Protein AF-A0A960V0F3-F1 (afdb_monomer)

Secondary structure (DSSP, 8-state):
-------EEE-TTS-EEETTEE---HHHHHHHHHTEEEETTEEEEEEEETTEEEEEE-SEE-S-SEEEEEEEEEE-TTT--EEEEEEETT-TT--EE--EEEEEETTEEEEEE--SSSS-EEEEEPHHHHHHHHHHHHHHHH--SS-PPPBS-HHHHHHHHHHHHHHHHHHHHT--

Solvent-accessible surface area (backbone atoms only — not comparable to full-atom values): 10238 Å² total; per-residue (Å²): 135,88,81,79,89,50,50,38,34,28,39,67,89,37,52,42,26,48,79,88,41,74,65,78,57,63,68,61,52,30,54,46,58,76,29,53,46,43,53,99,91,40,48,27,31,59,43,76,59,87,95,46,76,46,78,50,57,48,71,43,74,66,35,37,84,39,39,29,50,37,35,47,80,43,69,42,88,88,76,66,42,37,47,44,31,35,25,40,78,69,35,90,86,54,72,41,79,61,78,48,82,41,74,77,51,102,85,40,62,28,36,50,39,85,44,100,47,99,34,66,45,54,22,34,55,33,75,56,16,50,53,36,42,50,53,55,52,48,50,72,77,68,60,73,97,60,91,78,64,66,64,79,50,64,70,49,49,54,48,51,50,53,49,53,59,51,44,53,57,56,58,56,66,75,73,116

pLDDT: mean 74.31, std 20.8, range [22.7, 95.56]

Mean predicted aligned error: 10.78 Å

Nearest PDB structures (foldseek):
  7zv9-assembly2_D  TM=2.730E-01  e=2.838E+00  Homo sapiens
  1lc0-assembly1_A  TM=1.788E-01  e=4.230E+00  Rattus norvegicus
  8j07-assembly1_d2  TM=2.049E-01  e=4.740E+00  Homo sapiens
  7zv9-assembly7_N  TM=2.767E-01  e=9.943E+00  Homo sapiens

Radius of gyration: 18.98 Å; Cα contacts (8 Å, |Δi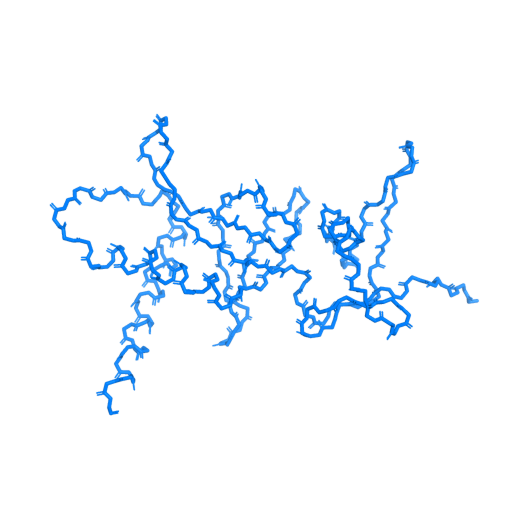|>4): 280; chains: 1; bounding box: 46×39×58 Å

Foldseek 3Di:
DDDDQAAWEQAAVLFIDRPNHTDPPLVVLLQQVVQWDADPVGIWGWDDDPPDTDTHDHPYYNHANKAWQAKAWDADPVPRAIFIWTDIPNRPPDIHTQQDWDDPDPPFTWGFADDPPPDTGIHGYDPNHVVNVVVVLCCVVVPPDDDDHDNPRVNVVVVSVVVVVVVVVVVVVVPD

Sequence (176 aa):
MIITNNDIIIAADGCWYFQGQQITNSGILAYFKSNLGRDKGGYYILNHFGERIEKGYLSAVLGFPLRVMQIDLTNDPGTGHWHLEFQTDYQKHDRRPLDHLHFFDDHTLALQLNADNHHPLYARLSGLAMASLAACLDFETNGAAGEMPCLVNPQTQDFLTSIALQSHEILVWNRS

Structure (mmCIF, N/CA/C/O backbone):
data_AF-A0A960V0F3-F1
#
_entry.id   AF-A0A960V0F3-F1
#
loop_
_atom_site.group_PDB
_atom_site.id
_atom_site.type_symbol
_atom_site.label_atom_id
_atom_site.label_alt_id
_atom_site.label_comp_id
_atom_site.label_asym_id
_atom_site.label_entity_id
_atom_site.label_seq_id
_atom_site.pdbx_PDB_ins_c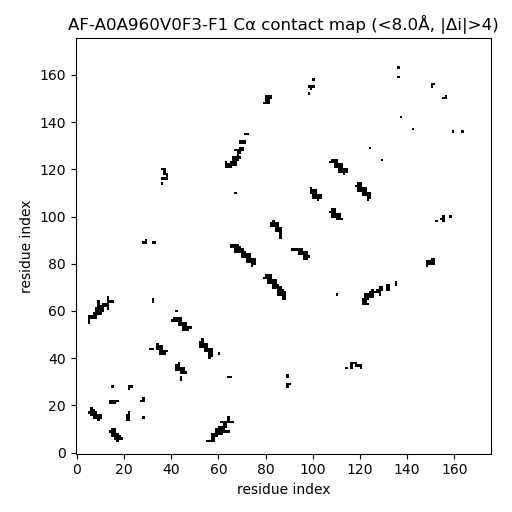ode
_atom_site.Cartn_x
_atom_site.Cartn_y
_atom_site.Cartn_z
_atom_site.occupancy
_atom_site.B_iso_or_equiv
_atom_site.auth_seq_id
_atom_site.auth_comp_id
_atom_site.auth_asym_id
_atom_site.auth_atom_id
_atom_site.pdbx_PDB_model_num
ATOM 1 N N . MET A 1 1 ? -18.161 -2.446 30.652 1.00 33.59 1 MET A N 1
ATOM 2 C CA . MET A 1 1 ? -17.682 -2.770 29.295 1.00 33.59 1 MET A CA 1
ATOM 3 C C . MET A 1 1 ? -17.434 -1.446 28.595 1.00 33.59 1 MET A C 1
ATOM 5 O O . MET A 1 1 ? -18.393 -0.737 28.331 1.00 33.59 1 MET A O 1
ATOM 9 N N . ILE A 1 2 ? -16.174 -1.034 28.456 1.00 27.47 2 ILE A N 1
ATOM 10 C CA . ILE A 1 2 ? -15.831 0.227 27.786 1.00 27.47 2 ILE A CA 1
ATOM 11 C C . ILE A 1 2 ? -15.813 -0.083 26.290 1.00 27.47 2 ILE A C 1
ATOM 13 O O . ILE A 1 2 ? -14.962 -0.837 25.834 1.00 27.47 2 ILE A O 1
ATOM 17 N N . ILE A 1 3 ? -16.804 0.424 25.561 1.00 31.88 3 ILE A N 1
ATOM 18 C CA . ILE A 1 3 ? -16.866 0.333 24.102 1.00 31.88 3 ILE A CA 1
ATOM 19 C C . ILE A 1 3 ? -15.964 1.450 23.575 1.00 31.88 3 ILE A C 1
ATOM 21 O O . ILE A 1 3 ? -16.281 2.629 23.720 1.00 31.88 3 ILE A O 1
ATOM 25 N N . THR A 1 4 ? -14.802 1.103 23.032 1.00 39.25 4 THR A N 1
ATOM 26 C CA . THR A 1 4 ? -13.953 2.059 22.316 1.00 39.25 4 THR A CA 1
ATOM 27 C C . THR A 1 4 ? -14.501 2.222 20.899 1.00 39.25 4 THR A C 1
ATOM 29 O O . THR A 1 4 ? -14.352 1.324 20.079 1.00 39.25 4 THR A O 1
ATOM 32 N N . ASN A 1 5 ? -15.145 3.360 20.627 1.00 44.75 5 ASN A N 1
ATOM 33 C CA . ASN A 1 5 ? -15.819 3.738 19.371 1.00 44.75 5 ASN A CA 1
ATOM 34 C C . ASN A 1 5 ? -14.871 3.991 18.163 1.00 44.75 5 ASN A C 1
ATOM 36 O O . ASN A 1 5 ? -15.107 4.916 17.387 1.00 44.75 5 ASN A O 1
ATOM 40 N N . ASN A 1 6 ? -13.799 3.211 17.986 1.00 56.69 6 ASN A N 1
ATOM 41 C CA . ASN A 1 6 ? -12.856 3.344 16.863 1.00 56.69 6 ASN A CA 1
ATOM 42 C C . ASN A 1 6 ? -13.115 2.281 15.784 1.00 56.69 6 ASN A C 1
ATOM 44 O O . ASN A 1 6 ? -12.243 1.488 15.451 1.00 56.69 6 ASN A O 1
ATOM 48 N N . ASP A 1 7 ? -14.316 2.274 15.206 1.00 82.56 7 ASP A N 1
ATOM 49 C CA . ASP A 1 7 ? -14.700 1.313 14.163 1.00 82.56 7 ASP A CA 1
ATOM 50 C C . ASP A 1 7 ? -14.173 1.709 12.781 1.00 82.56 7 ASP A C 1
ATOM 52 O O . ASP A 1 7 ? -14.946 1.884 11.835 1.00 82.56 7 ASP A O 1
ATOM 56 N N . ILE A 1 8 ? -12.853 1.888 12.661 1.00 92.69 8 ILE A N 1
ATOM 57 C CA . ILE A 1 8 ? -12.214 1.949 11.347 1.00 92.69 8 ILE A CA 1
ATOM 58 C C . ILE A 1 8 ? -11.941 0.516 10.894 1.00 92.69 8 ILE A C 1
ATOM 60 O O . ILE A 1 8 ? -11.257 -0.246 11.583 1.00 92.69 8 ILE A O 1
ATOM 64 N N . ILE A 1 9 ? -12.461 0.159 9.724 1.00 94.69 9 ILE A N 1
ATOM 65 C CA . ILE A 1 9 ? -12.225 -1.136 9.086 1.00 94.69 9 ILE A CA 1
ATOM 66 C C . ILE A 1 9 ? -11.729 -0.953 7.656 1.00 94.69 9 ILE A C 1
ATOM 68 O O . ILE A 1 9 ? -12.044 0.036 6.991 1.00 94.69 9 ILE A O 1
ATOM 72 N N . ILE A 1 10 ? -10.998 -1.948 7.168 1.00 95.06 10 ILE A N 1
ATOM 73 C CA . ILE A 1 10 ? -10.577 -2.052 5.772 1.00 95.06 10 ILE A CA 1
ATOM 74 C C . ILE A 1 10 ? -11.248 -3.288 5.194 1.00 95.06 10 ILE A C 1
ATOM 76 O O . ILE A 1 10 ? -10.997 -4.407 5.646 1.00 95.06 10 ILE A O 1
ATOM 80 N N . ALA A 1 11 ? -12.130 -3.086 4.223 1.00 93.75 11 ALA A N 1
ATOM 81 C CA . ALA A 1 11 ? -12.861 -4.166 3.580 1.00 93.75 11 ALA A CA 1
ATOM 82 C C . ALA A 1 11 ? -11.981 -4.927 2.571 1.00 93.75 11 ALA A C 1
ATOM 84 O O . ALA A 1 11 ? -10.867 -4.514 2.242 1.00 93.75 11 ALA A O 1
ATOM 85 N N . ALA A 1 12 ? -12.484 -6.060 2.075 1.00 90.56 12 ALA A N 1
ATOM 86 C CA . ALA A 1 12 ? -11.759 -6.934 1.147 1.00 90.56 12 ALA A CA 1
ATOM 87 C C . ALA A 1 12 ? -11.403 -6.251 -0.192 1.00 90.56 12 ALA A C 1
ATOM 89 O O . ALA A 1 12 ? -10.409 -6.593 -0.831 1.00 90.56 12 ALA A O 1
ATOM 90 N N . ASP A 1 13 ? -12.180 -5.249 -0.604 1.00 88.31 13 ASP A N 1
ATOM 91 C CA . ASP A 1 13 ? -11.919 -4.420 -1.788 1.00 88.31 13 ASP A CA 1
ATOM 92 C C . ASP A 1 13 ? -10.810 -3.363 -1.569 1.00 88.31 13 ASP A C 1
ATOM 94 O O . ASP A 1 13 ? -10.359 -2.715 -2.521 1.00 88.31 13 ASP A O 1
ATOM 98 N N . GLY A 1 14 ? -10.333 -3.214 -0.328 1.00 91.00 14 GLY A N 1
ATOM 99 C CA . GLY A 1 14 ? -9.352 -2.214 0.094 1.00 91.00 14 GLY A CA 1
ATOM 100 C C . GLY A 1 14 ? -9.961 -0.851 0.440 1.00 91.00 14 GLY A C 1
ATOM 101 O O . GLY A 1 14 ? -9.218 0.100 0.691 1.00 91.00 14 GLY A O 1
ATOM 102 N N . CYS A 1 15 ? -11.290 -0.722 0.456 1.00 93.44 15 CYS A N 1
ATOM 103 C CA . CYS A 1 15 ? -11.962 0.496 0.889 1.00 93.44 15 CYS A CA 1
ATOM 104 C C . CYS A 1 15 ? -11.947 0.612 2.416 1.00 93.44 15 CYS A C 1
ATOM 106 O O . CYS A 1 15 ? -12.122 -0.367 3.144 1.00 93.44 15 CYS A O 1
ATOM 108 N N . TRP A 1 16 ? -11.764 1.839 2.896 1.00 95.50 16 TRP A N 1
ATOM 109 C CA . TRP A 1 16 ? -11.768 2.160 4.318 1.00 95.50 16 TRP A CA 1
ATOM 110 C C . TRP A 1 16 ? -13.155 2.639 4.732 1.00 95.50 16 TRP A C 1
ATOM 112 O O . TRP A 1 16 ? -13.762 3.458 4.039 1.00 95.50 16 TRP A O 1
ATOM 122 N N . TYR A 1 17 ? -13.636 2.164 5.874 1.00 94.88 17 TYR A N 1
ATOM 123 C CA . TYR A 1 17 ? -14.925 2.548 6.440 1.00 94.88 17 TYR A CA 1
ATOM 124 C C . TYR A 1 17 ? -14.742 3.008 7.878 1.00 94.88 17 TYR A C 1
ATOM 126 O O . TYR A 1 17 ? -13.927 2.446 8.603 1.00 94.88 17 TYR A O 1
ATOM 134 N N . PHE A 1 18 ? -15.527 3.998 8.289 1.00 93.44 18 PHE A N 1
ATOM 135 C CA . PHE A 1 18 ? -15.673 4.411 9.678 1.00 93.44 18 PHE A CA 1
ATOM 136 C C . PHE A 1 18 ? -17.145 4.319 10.059 1.00 93.44 18 PHE A C 1
ATOM 138 O O . PHE A 1 18 ? -17.987 4.939 9.409 1.00 93.44 18 PHE A O 1
ATOM 145 N N . GLN A 1 19 ? -17.464 3.516 11.077 1.00 89.81 19 GLN A N 1
ATOM 146 C CA . GLN A 1 19 ? -18.845 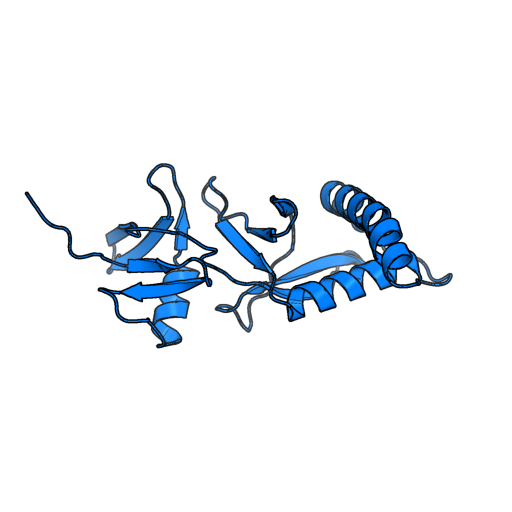3.327 11.551 1.00 89.81 19 GLN A CA 1
ATOM 147 C C . GLN A 1 19 ? -19.824 2.953 10.416 1.00 89.81 19 GLN A C 1
ATOM 149 O O . GLN A 1 19 ? -20.940 3.460 10.320 1.00 89.81 19 GLN A O 1
ATOM 154 N N . GLY A 1 20 ? -19.374 2.084 9.504 1.00 88.44 20 GLY A N 1
ATOM 155 C CA . GLY A 1 20 ? -20.159 1.609 8.359 1.00 88.44 20 GLY A CA 1
ATOM 156 C C . GLY A 1 20 ? -20.259 2.579 7.175 1.00 88.44 20 GLY A C 1
ATOM 157 O O . GLY A 1 20 ? -20.779 2.192 6.133 1.00 88.44 20 GLY A O 1
ATOM 158 N N . GLN A 1 21 ? -19.739 3.804 7.284 1.00 93.50 21 GLN A N 1
ATOM 159 C CA . GLN A 1 21 ? -19.683 4.758 6.174 1.00 93.50 21 GLN A CA 1
ATOM 160 C C . GLN A 1 21 ? -18.321 4.707 5.488 1.00 93.50 21 GLN A C 1
ATOM 162 O O . GLN A 1 21 ? -17.284 4.726 6.153 1.00 93.50 21 GLN A O 1
ATOM 167 N N . GLN A 1 22 ? -18.313 4.654 4.155 1.00 95.56 22 GLN A N 1
ATOM 168 C CA . GLN A 1 22 ? -17.065 4.660 3.398 1.00 95.56 22 GLN A CA 1
ATOM 169 C C . GLN A 1 22 ? -16.363 6.011 3.557 1.00 95.56 22 GLN A C 1
ATOM 171 O O . GLN A 1 22 ? -16.948 7.072 3.331 1.00 95.56 22 GLN A O 1
ATOM 176 N N . ILE A 1 23 ? -15.078 5.973 3.895 1.00 95.00 23 ILE A N 1
ATOM 177 C CA . ILE A 1 23 ? -14.233 7.160 3.935 1.00 95.00 23 ILE A CA 1
ATOM 178 C C . ILE A 1 23 ? -13.776 7.445 2.506 1.00 95.00 23 ILE A C 1
ATOM 180 O O . ILE A 1 23 ? -12.946 6.730 1.954 1.00 95.00 23 ILE A O 1
ATOM 184 N N . THR A 1 24 ? -14.317 8.497 1.899 1.00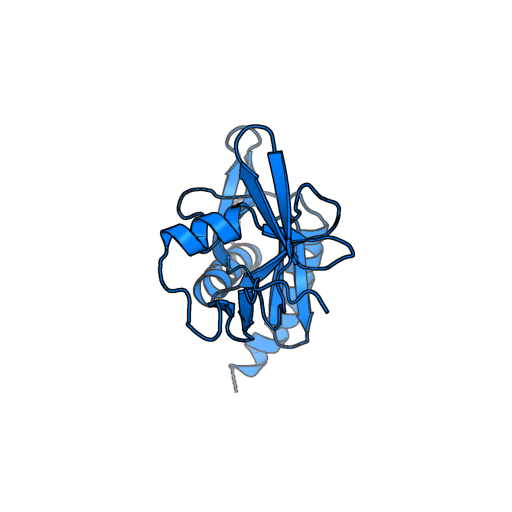 94.50 24 THR A N 1
ATOM 185 C CA . THR A 1 24 ? -13.970 8.919 0.529 1.00 94.50 24 THR A CA 1
ATOM 186 C C . THR A 1 24 ? -13.109 10.181 0.494 1.00 94.50 24 THR A C 1
ATOM 188 O O . THR A 1 24 ? -12.553 10.526 -0.548 1.00 94.50 24 THR A O 1
ATOM 191 N N . ASN A 1 25 ? -12.957 10.869 1.631 1.00 94.50 25 ASN A N 1
ATOM 192 C CA . ASN A 1 25 ? -12.115 12.054 1.739 1.00 94.50 25 ASN A CA 1
ATOM 193 C C . ASN A 1 25 ? -10.633 11.671 1.589 1.00 94.50 25 ASN A C 1
ATOM 195 O O . ASN A 1 25 ? -10.051 11.021 2.459 1.00 94.50 25 ASN A O 1
ATOM 199 N N . SER A 1 26 ? -10.017 12.110 0.491 1.00 91.06 26 SER A N 1
ATOM 200 C CA . SER A 1 26 ? -8.637 11.769 0.137 1.00 91.06 26 SER A CA 1
ATOM 201 C C . SER A 1 26 ? -7.602 12.275 1.141 1.00 91.06 26 SER A C 1
ATOM 203 O O . SER A 1 26 ? -6.605 11.593 1.354 1.00 91.06 26 SER A O 1
ATOM 205 N N . GLY A 1 27 ? -7.834 13.419 1.791 1.00 91.75 27 GLY A N 1
ATOM 206 C CA . GLY A 1 27 ? -6.929 13.958 2.809 1.00 91.75 27 GLY A CA 1
ATOM 207 C C . GLY A 1 27 ? -6.900 13.095 4.070 1.00 91.75 27 GLY A C 1
ATOM 208 O O . GLY A 1 27 ? -5.827 12.784 4.582 1.00 91.75 27 GLY A O 1
ATOM 209 N N . ILE A 1 28 ? -8.071 12.636 4.521 1.00 91.38 28 ILE A N 1
ATOM 210 C CA . ILE A 1 28 ? -8.185 11.721 5.669 1.00 91.38 28 ILE A CA 1
ATOM 211 C C . ILE A 1 28 ? -7.525 10.378 5.346 1.00 91.38 28 ILE A C 1
ATOM 213 O O . ILE A 1 28 ? -6.725 9.877 6.133 1.00 91.38 28 ILE A O 1
ATOM 217 N N . LEU A 1 29 ? -7.814 9.812 4.169 1.00 93.62 29 LEU A N 1
ATOM 218 C CA . LEU A 1 29 ? -7.196 8.557 3.736 1.00 93.62 29 LEU A CA 1
ATOM 219 C C . LEU A 1 29 ? -5.676 8.677 3.621 1.00 93.62 29 LEU A C 1
ATOM 221 O O . LEU A 1 29 ? -4.969 7.766 4.042 1.00 93.62 29 LEU A O 1
ATOM 225 N N . ALA A 1 30 ? -5.170 9.783 3.070 1.00 91.69 30 ALA A N 1
ATOM 226 C CA . ALA A 1 30 ? -3.736 10.010 2.956 1.00 91.69 30 ALA A CA 1
ATOM 227 C C . ALA A 1 30 ? -3.070 10.067 4.333 1.00 91.69 30 ALA A C 1
ATOM 229 O O . ALA A 1 30 ? -2.060 9.398 4.533 1.00 91.69 30 ALA A O 1
ATOM 230 N N . TYR A 1 31 ? -3.679 10.780 5.287 1.00 91.31 31 TYR A N 1
ATOM 231 C CA . TYR A 1 31 ? -3.207 10.831 6.669 1.00 91.31 31 TYR A CA 1
ATOM 232 C C . TYR A 1 31 ? -3.189 9.446 7.329 1.00 91.31 31 TYR A C 1
ATOM 234 O O . TYR A 1 31 ? -2.181 9.054 7.912 1.00 91.31 31 TYR A O 1
ATOM 242 N N . PHE A 1 32 ? -4.271 8.671 7.224 1.00 93.31 32 PHE A N 1
ATOM 243 C CA . PHE A 1 32 ? -4.306 7.330 7.809 1.00 93.31 32 PHE A CA 1
ATOM 244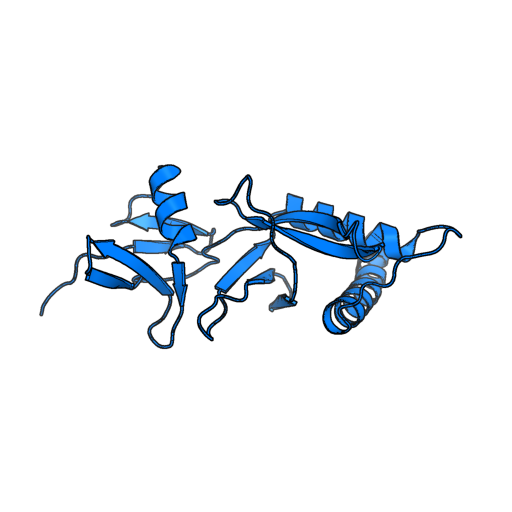 C C . PHE A 1 32 ? -3.262 6.406 7.187 1.00 93.31 32 PHE A C 1
ATOM 246 O O . PHE A 1 32 ? -2.542 5.723 7.907 1.00 93.31 32 PHE A O 1
ATOM 253 N N . LYS A 1 33 ? -3.126 6.417 5.863 1.00 92.62 33 LYS A N 1
ATOM 254 C CA . LYS A 1 33 ? -2.177 5.551 5.162 1.00 92.62 33 LYS A CA 1
ATOM 255 C C . LYS A 1 33 ? -0.722 5.926 5.431 1.00 92.62 33 LYS A C 1
ATOM 257 O O . LYS A 1 33 ? 0.091 5.029 5.622 1.00 92.62 33 LYS A O 1
ATOM 262 N N . SER A 1 34 ? -0.394 7.219 5.515 1.00 90.38 34 SER A N 1
ATOM 263 C CA . SER A 1 34 ? 0.970 7.669 5.828 1.00 90.38 34 SER A CA 1
ATOM 264 C C . SER A 1 34 ? 1.404 7.343 7.251 1.00 90.38 34 SER A C 1
ATOM 266 O O . SER A 1 34 ? 2.594 7.211 7.503 1.00 90.38 34 SER A O 1
ATOM 268 N N . ASN A 1 35 ? 0.446 7.222 8.170 1.00 91.44 35 ASN A N 1
ATOM 269 C CA . ASN A 1 35 ? 0.692 6.902 9.574 1.00 91.44 35 ASN A CA 1
ATOM 270 C C . ASN A 1 35 ? 0.321 5.452 9.918 1.00 91.44 35 ASN A C 1
ATOM 272 O O . ASN A 1 35 ? 0.228 5.094 11.094 1.00 91.44 35 ASN A O 1
ATOM 276 N N . LEU A 1 36 ? 0.074 4.620 8.906 1.00 92.50 36 LEU A N 1
ATOM 277 C CA . LEU A 1 36 ? -0.276 3.226 9.099 1.00 92.50 36 LEU A CA 1
ATOM 278 C C . LEU A 1 36 ? 0.948 2.455 9.588 1.00 92.50 36 LEU A C 1
ATOM 280 O O . LEU A 1 36 ? 2.013 2.488 8.978 1.00 92.50 36 LEU A O 1
ATOM 284 N N . GLY A 1 37 ? 0.771 1.714 10.670 1.00 91.81 37 GLY A N 1
ATOM 285 C CA . GLY A 1 37 ? 1.739 0.763 11.179 1.00 91.81 37 GLY A CA 1
ATOM 286 C C . GLY A 1 37 ? 1.100 -0.595 11.415 1.00 91.81 37 GLY A C 1
ATOM 287 O O . GLY A 1 37 ? -0.122 -0.767 11.357 1.00 91.81 37 GLY A O 1
ATOM 288 N N . ARG A 1 38 ? 1.951 -1.580 11.686 1.00 91.25 38 ARG A N 1
ATOM 289 C CA . ARG A 1 38 ? 1.533 -2.915 12.089 1.00 91.25 38 ARG A CA 1
ATOM 290 C C . ARG A 1 38 ? 2.421 -3.402 13.218 1.00 91.25 38 ARG A C 1
ATOM 292 O O . ARG A 1 38 ? 3.619 -3.137 13.233 1.00 91.25 38 ARG A O 1
ATOM 299 N N . ASP A 1 39 ? 1.828 -4.111 14.164 1.00 91.69 39 ASP A N 1
ATOM 300 C CA . ASP A 1 39 ? 2.559 -4.878 15.162 1.00 91.69 39 ASP A CA 1
ATOM 301 C C . ASP A 1 39 ? 1.805 -6.159 15.548 1.00 91.69 39 ASP A C 1
ATOM 303 O O . ASP A 1 39 ? 0.907 -6.613 14.831 1.00 91.69 39 ASP A O 1
ATOM 307 N N . LYS A 1 40 ? 2.190 -6.775 16.671 1.00 89.81 40 LYS A N 1
ATOM 308 C CA . LYS A 1 40 ? 1.551 -7.988 17.202 1.00 89.81 40 LYS A CA 1
ATOM 309 C C . LYS A 1 40 ? 0.058 -7.804 17.511 1.00 89.81 40 LYS A C 1
ATOM 311 O O . LYS A 1 40 ? -0.663 -8.794 17.510 1.00 89.81 40 LYS A O 1
ATOM 316 N N . GLY A 1 41 ? -0.393 -6.579 17.785 1.00 88.25 41 GLY A N 1
ATOM 317 C CA . GLY A 1 41 ? -1.796 -6.236 18.022 1.00 88.25 41 GLY A CA 1
ATOM 318 C C . GLY A 1 41 ? -2.611 -6.033 16.742 1.00 88.25 41 GLY A C 1
ATOM 319 O O . GLY A 1 41 ? -3.829 -5.905 16.817 1.00 88.25 41 GLY A O 1
ATOM 320 N N . GLY A 1 42 ? -1.967 -6.032 15.571 1.00 91.12 42 GLY A N 1
ATOM 321 C CA . GLY A 1 42 ? -2.607 -5.810 14.278 1.00 91.12 42 GLY A CA 1
ATOM 322 C C . GLY A 1 42 ? -2.196 -4.484 13.645 1.00 91.12 42 GLY A C 1
ATOM 323 O O . GLY A 1 42 ? -1.125 -3.945 13.928 1.00 91.12 42 GLY A O 1
ATOM 324 N N . TYR A 1 43 ? -3.031 -3.985 12.736 1.00 93.06 43 TYR A N 1
ATOM 325 C CA . TYR A 1 43 ? -2.804 -2.698 12.086 1.00 93.06 43 TYR A CA 1
ATOM 326 C C . TYR A 1 43 ? -3.283 -1.551 12.978 1.00 93.06 43 TYR A C 1
ATOM 328 O O . TYR A 1 43 ? -4.325 -1.647 13.629 1.00 93.06 43 TYR A O 1
ATOM 336 N N . TYR A 1 44 ? -2.548 -0.446 12.964 1.00 93.12 44 TYR A N 1
ATOM 337 C CA . TYR A 1 44 ? -2.875 0.756 13.722 1.00 93.12 44 TYR A CA 1
ATOM 338 C C . TYR A 1 44 ? -2.518 2.021 12.948 1.00 93.12 44 TYR A C 1
ATOM 340 O O . TYR A 1 44 ? -1.668 2.001 12.063 1.00 93.12 44 TYR A O 1
ATOM 348 N N . ILE A 1 45 ? -3.130 3.137 13.328 1.00 92.75 45 ILE A N 1
ATOM 349 C CA . ILE A 1 45 ? -2.754 4.482 12.891 1.00 92.75 45 ILE A CA 1
ATOM 350 C C . ILE A 1 45 ? -1.972 5.148 14.019 1.00 92.75 45 ILE A C 1
ATOM 352 O O . ILE A 1 45 ? -2.446 5.198 15.157 1.00 92.75 45 ILE A O 1
ATOM 356 N N . LEU A 1 46 ? -0.764 5.623 13.720 1.00 92.06 46 LEU A N 1
ATOM 357 C CA . LEU A 1 46 ? 0.062 6.368 14.661 1.00 92.06 46 LEU A CA 1
ATOM 358 C C . LEU A 1 46 ? -0.351 7.844 14.656 1.00 92.06 46 LEU A C 1
ATOM 360 O O . LEU A 1 46 ? -0.071 8.583 13.718 1.00 92.06 46 LEU A O 1
ATOM 364 N N . ASN A 1 47 ? -1.026 8.281 15.710 1.00 89.19 47 ASN A N 1
ATOM 365 C CA . ASN A 1 47 ? -1.472 9.658 15.846 1.00 89.19 47 ASN A CA 1
ATOM 366 C C . ASN A 1 47 ? -0.473 10.468 16.676 1.00 89.19 47 ASN A C 1
ATOM 368 O O . ASN A 1 47 ? 0.021 10.003 17.706 1.00 89.19 47 ASN A O 1
ATOM 372 N N . HIS A 1 48 ? -0.227 11.705 16.247 1.00 86.62 48 HIS A N 1
ATOM 373 C CA . HIS A 1 48 ? 0.622 12.669 16.941 1.00 86.62 48 HIS A CA 1
ATOM 374 C C . HIS A 1 48 ? -0.234 13.841 17.437 1.00 86.62 48 HIS A C 1
ATOM 376 O O . HIS A 1 48 ? -0.819 14.570 16.637 1.00 86.62 48 HIS A O 1
ATOM 382 N N . PHE A 1 49 ? -0.291 14.036 18.755 1.00 81.50 49 PHE A N 1
ATOM 383 C CA . PHE A 1 49 ? -1.014 15.127 19.413 1.00 81.50 49 PHE A CA 1
ATOM 384 C C . PHE A 1 49 ? -0.053 15.931 20.294 1.00 81.50 49 PHE A C 1
ATOM 386 O O . PHE A 1 49 ? 0.117 15.652 21.484 1.00 81.50 49 PHE A O 1
ATOM 393 N N . GLY A 1 50 ? 0.604 16.931 19.699 1.00 84.62 50 GLY A N 1
ATOM 394 C CA . GLY A 1 50 ? 1.706 17.637 20.355 1.00 84.62 50 GLY A CA 1
ATOM 395 C C . GLY A 1 50 ? 2.847 16.664 20.657 1.00 84.62 50 GLY A C 1
ATOM 396 O O . GLY A 1 50 ? 3.363 16.022 19.750 1.00 84.62 50 GLY A O 1
ATOM 397 N N . GLU A 1 51 ? 3.202 16.517 21.933 1.00 86.06 51 GLU A N 1
ATOM 398 C CA . GLU A 1 51 ? 4.228 15.563 22.389 1.00 86.06 51 GLU A CA 1
ATOM 399 C C . GLU A 1 51 ? 3.695 14.135 22.588 1.00 86.06 51 GLU A C 1
ATOM 401 O O . GLU A 1 51 ? 4.465 13.206 22.828 1.00 86.06 51 GLU A O 1
ATOM 406 N N . ARG A 1 52 ? 2.374 13.932 22.522 1.00 86.00 52 ARG A N 1
ATOM 407 C CA . ARG A 1 52 ? 1.767 12.618 22.747 1.00 86.00 52 ARG A CA 1
ATOM 408 C C . ARG A 1 52 ? 1.717 11.824 21.451 1.00 86.00 52 ARG A C 1
ATOM 410 O O . ARG A 1 52 ? 1.258 12.327 20.427 1.00 86.00 52 ARG A O 1
ATOM 417 N N . ILE A 1 53 ? 2.136 10.567 21.534 1.00 89.62 53 ILE A N 1
ATOM 418 C CA . ILE A 1 53 ? 2.056 9.589 20.451 1.00 89.62 53 ILE A CA 1
ATOM 419 C C . ILE A 1 53 ? 1.074 8.500 20.880 1.00 89.62 53 ILE A C 1
ATOM 421 O O . ILE A 1 53 ? 1.229 7.917 21.954 1.00 89.62 53 ILE A O 1
ATOM 425 N N . GLU A 1 54 ? 0.071 8.226 20.051 1.00 90.75 54 GLU A N 1
ATOM 426 C CA . GLU A 1 54 ? -0.970 7.236 20.334 1.00 90.75 54 GLU A CA 1
ATOM 427 C C . GLU A 1 54 ? -1.155 6.275 19.158 1.00 90.75 54 GLU A C 1
ATOM 429 O O . GLU A 1 54 ? -1.168 6.688 18.001 1.00 90.75 54 GLU A O 1
ATOM 434 N N . LYS A 1 55 ? -1.336 4.983 19.453 1.00 92.06 55 LYS A N 1
ATOM 435 C CA . LYS A 1 55 ? -1.713 3.973 18.457 1.00 92.06 55 LYS A CA 1
ATOM 436 C C . LYS A 1 55 ? -3.223 3.752 18.488 1.00 92.06 55 LYS A C 1
ATOM 438 O O . LYS A 1 55 ? -3.739 3.171 19.440 1.00 92.06 55 LYS A O 1
ATOM 443 N N . GLY A 1 56 ? -3.914 4.163 17.429 1.00 91.81 56 GLY A N 1
ATOM 444 C CA . GLY A 1 56 ? -5.315 3.814 17.199 1.00 91.81 56 GLY A CA 1
ATOM 445 C C . GLY A 1 56 ? -5.417 2.539 16.367 1.00 91.81 56 GLY A C 1
ATOM 446 O O . GLY A 1 56 ? -5.208 2.591 15.157 1.00 91.81 56 GLY A O 1
ATOM 447 N N . TYR A 1 57 ? -5.712 1.400 16.994 1.00 92.69 57 TYR A N 1
ATOM 448 C CA . TYR A 1 57 ? -5.856 0.129 16.276 1.00 92.69 57 TYR A CA 1
ATOM 449 C C . TYR A 1 57 ? -7.111 0.107 15.403 1.00 92.69 57 TYR A C 1
ATOM 451 O O . TYR A 1 57 ? -8.161 0.622 15.786 1.00 92.69 57 TYR A O 1
ATOM 459 N N . LEU A 1 58 ? -6.977 -0.508 14.230 1.00 93.50 58 LEU A N 1
ATOM 460 C CA . LEU A 1 58 ? -8.080 -0.784 13.316 1.00 93.50 58 LEU A CA 1
ATOM 461 C C . LEU A 1 58 ? -8.899 -1.967 13.844 1.00 93.50 58 LEU A C 1
ATOM 463 O O . LEU A 1 58 ? -8.326 -2.976 14.255 1.00 93.50 58 LEU A O 1
ATOM 467 N N . SER A 1 59 ? -10.228 -1.875 13.779 1.00 94.00 59 SER A N 1
ATOM 468 C CA . SER A 1 59 ? -11.117 -2.947 14.249 1.00 94.00 59 SER A CA 1
ATOM 469 C C . SER A 1 59 ? -11.015 -4.207 13.387 1.00 94.00 59 SER A C 1
ATOM 471 O O . SER A 1 59 ? -11.117 -5.319 13.901 1.00 94.00 59 SER A O 1
ATOM 473 N N . ALA A 1 60 ? -10.813 -4.052 12.074 1.00 92.25 60 ALA A N 1
ATOM 474 C CA . ALA A 1 60 ? -10.629 -5.169 11.151 1.00 92.25 60 ALA A CA 1
ATOM 475 C C . ALA A 1 60 ? -9.888 -4.747 9.875 1.00 92.25 60 ALA A C 1
ATOM 477 O O . ALA A 1 60 ? -10.125 -3.668 9.331 1.00 92.25 60 ALA A O 1
ATOM 478 N N . VAL A 1 61 ? -9.043 -5.640 9.356 1.00 93.06 61 VAL A N 1
ATOM 479 C CA . VAL A 1 61 ? -8.385 -5.500 8.050 1.00 93.06 61 VAL A CA 1
ATOM 480 C C . VAL A 1 61 ? -8.616 -6.785 7.262 1.00 93.06 61 VAL A C 1
ATOM 482 O O . VAL A 1 61 ? -7.985 -7.803 7.527 1.00 93.06 61 VAL A O 1
ATOM 485 N N . LEU A 1 62 ? -9.579 -6.741 6.342 1.00 91.94 62 LEU A N 1
ATOM 486 C CA . LEU A 1 62 ? -10.023 -7.881 5.532 1.00 91.94 62 LEU A CA 1
ATOM 487 C C . LEU A 1 62 ? -9.367 -7.914 4.145 1.00 91.94 62 LEU A C 1
ATOM 489 O O . LEU A 1 62 ? -9.374 -8.948 3.486 1.00 91.94 62 LEU A O 1
ATOM 493 N N . GLY A 1 63 ? -8.843 -6.777 3.690 1.00 90.44 63 GLY A N 1
ATOM 494 C CA . GLY A 1 63 ? -8.129 -6.630 2.425 1.00 90.44 63 GLY A CA 1
ATOM 495 C C . GLY A 1 63 ? -6.799 -5.909 2.613 1.00 90.44 63 GLY A C 1
ATOM 496 O O . GLY A 1 63 ? -6.268 -5.815 3.719 1.00 90.44 63 GLY A O 1
ATOM 497 N N . PHE A 1 64 ? -6.261 -5.361 1.525 1.00 92.00 64 PHE A N 1
ATOM 498 C CA . PHE A 1 64 ? -4.999 -4.628 1.580 1.00 92.00 64 PHE A CA 1
ATOM 499 C C . PHE A 1 64 ? -5.241 -3.159 1.939 1.00 92.00 64 PHE A C 1
ATOM 501 O O . PHE A 1 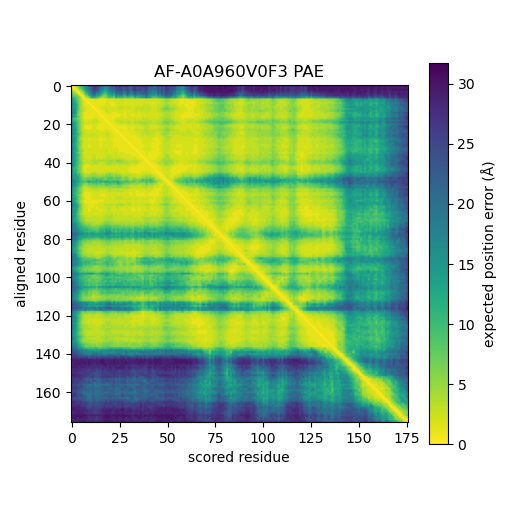64 ? -6.021 -2.490 1.258 1.00 92.00 64 PHE A O 1
ATOM 508 N N . PRO A 1 65 ? -4.557 -2.627 2.966 1.00 92.75 65 PRO A N 1
ATOM 509 C CA . PRO A 1 65 ? -4.722 -1.237 3.381 1.00 92.75 65 PRO A CA 1
ATOM 510 C C . PRO A 1 65 ? -4.187 -0.230 2.362 1.00 92.75 65 PRO A C 1
ATOM 512 O O . PRO A 1 65 ? -4.624 0.923 2.335 1.00 92.75 65 PRO A O 1
ATOM 515 N N . LEU A 1 66 ? -3.228 -0.674 1.550 1.00 92.88 66 LEU A N 1
ATOM 516 C CA . LEU A 1 66 ? -2.474 0.125 0.601 1.00 92.88 66 LEU A CA 1
ATOM 517 C C . LEU A 1 66 ? -2.583 -0.485 -0.793 1.00 92.88 66 LEU A C 1
ATOM 519 O O . LEU A 1 66 ? -2.749 -1.699 -0.954 1.00 92.88 66 LEU A O 1
ATOM 523 N N . ARG A 1 67 ? -2.442 0.365 -1.809 1.00 91.75 67 ARG A N 1
ATOM 524 C CA . ARG A 1 67 ? -2.402 -0.060 -3.205 1.00 91.75 67 ARG A CA 1
ATOM 525 C C . ARG A 1 67 ? -1.187 0.530 -3.897 1.00 91.75 67 ARG A C 1
ATOM 527 O O . ARG A 1 67 ? -0.960 1.731 -3.800 1.00 91.75 67 ARG A O 1
ATOM 534 N N . VAL A 1 68 ? -0.440 -0.306 -4.609 1.00 91.25 68 VAL A N 1
ATOM 535 C CA . VAL A 1 68 ? 0.625 0.125 -5.518 1.00 91.25 68 VAL A CA 1
ATOM 536 C C . VAL A 1 68 ? -0.014 0.518 -6.843 1.00 91.25 68 VAL A C 1
ATOM 538 O O . VAL A 1 68 ? -0.711 -0.278 -7.476 1.00 91.25 68 VAL A O 1
ATOM 541 N N . MET A 1 69 ? 0.186 1.763 -7.247 1.00 91.50 69 MET A N 1
ATOM 542 C CA . MET A 1 69 ? -0.398 2.342 -8.454 1.00 91.50 69 MET A CA 1
ATOM 543 C C . MET A 1 69 ? 0.520 2.215 -9.661 1.00 91.50 69 MET A C 1
ATOM 545 O O . MET A 1 69 ? 0.024 2.053 -10.771 1.00 91.50 69 MET A O 1
ATOM 549 N N . GLN A 1 70 ? 1.831 2.246 -9.438 1.00 90.19 70 GLN A N 1
ATOM 550 C CA . GLN A 1 70 ? 2.827 2.192 -10.497 1.00 90.19 70 GLN A CA 1
ATOM 551 C C . GLN A 1 70 ? 4.125 1.584 -9.968 1.00 90.19 70 GLN A C 1
ATOM 553 O O . GLN A 1 70 ? 4.463 1.771 -8.796 1.00 90.19 70 GLN A O 1
ATOM 558 N N . ILE A 1 71 ? 4.812 0.855 -10.841 1.00 89.25 71 ILE A N 1
ATOM 559 C CA . ILE A 1 71 ? 6.174 0.352 -10.655 1.00 89.25 71 ILE A CA 1
ATOM 560 C C . ILE A 1 71 ? 6.976 0.769 -11.883 1.00 89.25 71 ILE A C 1
ATOM 562 O O . ILE A 1 71 ? 6.518 0.521 -12.997 1.00 89.25 71 ILE A O 1
ATOM 566 N N . ASP A 1 72 ? 8.138 1.374 -11.682 1.00 87.44 72 ASP A N 1
ATOM 567 C CA . ASP A 1 72 ? 9.024 1.812 -12.756 1.00 87.44 72 ASP A CA 1
ATOM 568 C C . ASP A 1 72 ? 10.446 1.307 -12.529 1.00 87.44 72 ASP A C 1
ATOM 570 O O . ASP A 1 72 ? 10.872 1.102 -11.393 1.00 87.44 72 ASP A O 1
ATOM 574 N N . LEU A 1 73 ? 11.179 1.137 -13.624 1.00 85.94 73 LEU A N 1
ATOM 575 C CA . LEU A 1 73 ? 12.599 0.826 -13.616 1.00 85.94 73 LEU A CA 1
ATOM 576 C C . LEU A 1 73 ? 13.391 2.139 -13.689 1.00 85.94 73 LEU A C 1
ATOM 578 O O . LEU A 1 73 ? 13.304 2.872 -14.676 1.00 85.94 73 LEU A O 1
ATOM 582 N N . THR A 1 74 ? 14.149 2.438 -12.639 1.00 85.56 74 THR A N 1
ATOM 583 C CA . THR A 1 74 ? 14.920 3.677 -12.489 1.00 85.56 74 THR A CA 1
ATOM 584 C C . THR A 1 74 ? 16.414 3.359 -12.506 1.00 85.56 74 THR A C 1
ATOM 586 O O . THR A 1 74 ? 16.842 2.332 -11.987 1.00 85.56 74 THR A O 1
ATOM 589 N N . ASN A 1 75 ? 17.216 4.239 -13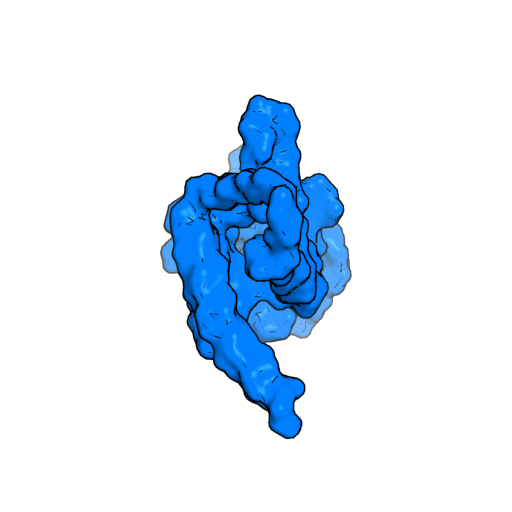.112 1.00 83.56 75 ASN A N 1
ATOM 590 C CA . ASN A 1 75 ? 18.675 4.197 -13.042 1.00 83.56 75 ASN A CA 1
ATOM 591 C C . ASN A 1 75 ? 19.165 5.167 -11.962 1.00 83.56 75 ASN A C 1
ATOM 593 O O . ASN A 1 75 ? 18.800 6.343 -11.988 1.00 83.56 75 ASN A O 1
ATOM 597 N N . ASP A 1 76 ? 20.004 4.698 -11.046 1.00 78.56 76 ASP A N 1
ATOM 598 C CA . ASP A 1 76 ? 20.736 5.560 -10.128 1.00 78.56 76 ASP A CA 1
ATOM 599 C C . ASP A 1 76 ? 21.898 6.234 -10.884 1.00 78.56 76 ASP A C 1
ATOM 601 O O . ASP A 1 76 ? 22.854 5.558 -11.270 1.00 78.56 76 ASP A O 1
ATOM 605 N N . PRO A 1 77 ? 21.870 7.566 -11.075 1.00 76.62 77 PRO A N 1
ATOM 606 C CA . PRO A 1 77 ? 22.890 8.274 -11.843 1.00 76.62 77 PRO A CA 1
ATOM 607 C C . PRO A 1 77 ? 24.277 8.259 -11.182 1.00 76.62 77 PRO A C 1
ATOM 609 O O . PRO A 1 77 ? 25.270 8.522 -11.857 1.00 76.62 77 PRO A O 1
ATOM 612 N N . GLY A 1 78 ? 24.366 7.990 -9.875 1.00 79.25 78 GLY A N 1
ATOM 613 C CA . GLY A 1 78 ? 25.633 7.928 -9.149 1.00 79.25 78 GLY A CA 1
ATOM 614 C C . GLY A 1 78 ? 26.341 6.581 -9.280 1.00 79.25 78 GLY A C 1
ATOM 615 O O . GLY A 1 78 ? 27.570 6.537 -9.313 1.00 79.25 78 GLY A O 1
ATOM 616 N N . THR A 1 79 ? 25.578 5.490 -9.364 1.00 77.56 79 THR A N 1
ATOM 617 C CA . THR A 1 79 ? 26.115 4.119 -9.442 1.00 77.56 79 THR A CA 1
ATOM 618 C C . THR A 1 79 ? 25.978 3.500 -10.832 1.00 77.56 79 THR A C 1
ATOM 620 O O . THR A 1 79 ? 26.659 2.527 -11.143 1.00 77.56 79 THR A O 1
ATOM 623 N N . GLY A 1 80 ? 25.110 4.050 -11.684 1.00 74.56 80 GLY A N 1
ATOM 624 C CA . GLY A 1 80 ? 24.707 3.454 -12.955 1.00 74.56 80 GLY A CA 1
ATOM 625 C C . GLY A 1 80 ? 23.849 2.196 -12.788 1.00 74.56 80 GLY A C 1
ATOM 626 O O . GLY A 1 80 ? 23.500 1.565 -13.787 1.00 74.56 80 GLY A O 1
ATOM 627 N N . HIS A 1 81 ? 23.503 1.819 -11.555 1.00 74.06 81 HIS A N 1
ATOM 628 C CA . HIS A 1 81 ? 22.717 0.627 -11.268 1.00 74.06 81 HIS A CA 1
ATOM 629 C C . HIS A 1 81 ? 21.236 0.895 -11.496 1.00 74.06 81 HIS A C 1
ATOM 631 O O . HIS A 1 81 ? 20.762 2.015 -11.325 1.00 74.06 81 HIS A O 1
ATOM 637 N N . TRP A 1 82 ? 20.503 -0.143 -11.883 1.00 78.88 82 TRP A N 1
ATOM 638 C CA . TRP A 1 82 ? 19.062 -0.044 -12.055 1.00 78.88 82 TRP A CA 1
ATOM 639 C C . TRP A 1 82 ? 18.343 -0.737 -10.912 1.00 78.88 82 TRP A C 1
ATOM 641 O O . TRP A 1 82 ? 18.771 -1.785 -10.422 1.00 78.88 82 TRP A O 1
ATOM 651 N N . HIS A 1 83 ? 17.234 -0.144 -10.500 1.00 81.25 83 HIS A N 1
ATOM 652 C CA . HIS A 1 83 ? 16.371 -0.657 -9.453 1.00 81.25 83 HIS A CA 1
ATOM 653 C C . HIS A 1 83 ? 14.917 -0.354 -9.787 1.00 81.25 83 HIS A C 1
ATOM 655 O O . HIS A 1 83 ? 14.598 0.580 -10.523 1.00 81.25 83 HIS A O 1
ATOM 661 N N . LEU A 1 84 ? 14.021 -1.173 -9.250 1.00 85.81 84 LEU A N 1
ATOM 662 C CA . LEU A 1 84 ? 12.595 -0.916 -9.351 1.00 85.81 84 LEU A CA 1
ATOM 663 C C . LEU A 1 84 ? 12.189 0.068 -8.259 1.00 85.81 84 LEU A C 1
ATOM 665 O O . LEU A 1 84 ? 12.617 -0.046 -7.111 1.00 85.81 84 LEU A O 1
ATOM 669 N N . GLU A 1 85 ? 11.324 1.005 -8.605 1.00 89.12 85 GLU A N 1
ATOM 670 C CA . GLU A 1 85 ? 10.669 1.900 -7.665 1.00 89.12 85 GLU A CA 1
ATOM 671 C C . GLU A 1 85 ? 9.164 1.753 -7.791 1.00 89.12 85 GLU A C 1
ATOM 673 O O . GLU A 1 85 ? 8.634 1.530 -8.877 1.00 89.12 85 GLU A O 1
ATOM 678 N N . PHE A 1 86 ? 8.455 1.905 -6.681 1.00 90.06 86 PHE A N 1
ATOM 679 C CA . PHE A 1 86 ? 7.006 1.856 -6.664 1.00 90.06 86 PHE A CA 1
ATOM 680 C C . PHE A 1 86 ? 6.405 3.140 -6.109 1.00 90.06 86 PHE A C 1
ATOM 682 O O . PHE A 1 86 ? 7.022 3.897 -5.357 1.00 90.06 86 PHE A O 1
ATOM 689 N N . GLN A 1 87 ? 5.142 3.339 -6.459 1.00 91.19 87 GLN A N 1
ATOM 690 C CA . GLN A 1 87 ? 4.311 4.420 -5.967 1.00 91.19 87 GLN A CA 1
ATOM 691 C C . GLN A 1 87 ? 2.994 3.870 -5.431 1.00 91.19 87 GLN A C 1
ATOM 693 O O . GLN A 1 87 ? 2.329 3.070 -6.093 1.00 91.19 87 GLN A O 1
ATOM 698 N N . THR A 1 88 ? 2.582 4.328 -4.250 1.00 90.88 88 THR A N 1
ATOM 699 C CA . THR A 1 88 ? 1.300 3.949 -3.644 1.00 90.88 88 THR A CA 1
ATOM 700 C C . THR A 1 88 ? 0.194 4.965 -3.932 1.00 90.88 88 THR A C 1
ATOM 702 O O . THR A 1 88 ? 0.422 6.075 -4.411 1.00 90.88 88 THR A O 1
ATOM 705 N N . ASP A 1 89 ? -1.041 4.589 -3.615 1.00 88.88 89 ASP A N 1
ATOM 706 C CA . ASP A 1 89 ? -2.243 5.388 -3.851 1.00 88.88 89 ASP A CA 1
ATOM 707 C C . ASP A 1 89 ? -2.387 6.646 -2.976 1.00 88.88 89 ASP A C 1
ATOM 709 O O . ASP A 1 89 ? -3.228 7.497 -3.275 1.00 88.88 89 ASP A O 1
ATOM 713 N N . TYR A 1 90 ? -1.563 6.802 -1.936 1.00 86.00 90 TYR A N 1
ATOM 714 C CA . TYR A 1 90 ? -1.556 7.989 -1.072 1.00 86.00 90 TYR A CA 1
ATOM 715 C C . TYR A 1 90 ? -0.308 8.869 -1.225 1.00 86.00 90 TYR A C 1
ATOM 717 O O . TYR A 1 90 ? -0.299 10.003 -0.752 1.00 86.00 90 TYR A O 1
ATOM 725 N N . GLN A 1 91 ? 0.722 8.388 -1.922 1.00 79.81 91 GLN A N 1
ATOM 726 C CA . GLN A 1 91 ? 2.020 9.047 -2.073 1.00 79.81 91 GLN A CA 1
ATOM 727 C C . GLN A 1 91 ? 2.321 9.329 -3.553 1.00 79.81 91 GLN A C 1
ATOM 729 O O . GLN A 1 91 ? 3.264 8.822 -4.150 1.00 79.81 91 GLN A O 1
ATOM 734 N N . LYS A 1 92 ? 1.511 10.199 -4.168 1.00 71.12 92 LYS A N 1
ATOM 735 C CA . LYS A 1 92 ? 1.604 10.527 -5.608 1.00 71.12 92 LYS A CA 1
ATOM 736 C C . LYS A 1 92 ? 2.914 11.188 -6.060 1.00 71.12 92 LYS A C 1
ATOM 738 O O . LYS A 1 92 ? 3.152 11.282 -7.262 1.00 71.12 92 LYS A O 1
ATOM 743 N N . HIS A 1 93 ? 3.763 11.625 -5.138 1.00 76.38 93 HIS A N 1
ATOM 744 C CA . HIS A 1 93 ? 5.062 12.227 -5.456 1.00 76.38 93 HIS A CA 1
ATOM 745 C C . HIS A 1 93 ? 6.229 11.578 -4.703 1.00 76.38 93 HIS A C 1
ATOM 747 O O . HIS A 1 93 ? 7.359 12.015 -4.875 1.00 76.38 93 HIS A O 1
ATOM 753 N N . ASP A 1 94 ? 5.960 10.556 -3.887 1.00 80.69 94 ASP A N 1
ATOM 754 C CA . ASP A 1 94 ? 6.984 9.824 -3.141 1.00 80.69 94 ASP A CA 1
ATOM 755 C C . ASP A 1 94 ? 7.113 8.435 -3.774 1.00 80.69 94 ASP A C 1
ATOM 757 O O . ASP A 1 94 ? 6.151 7.662 -3.814 1.00 80.69 94 ASP A O 1
ATOM 761 N N . ARG A 1 95 ? 8.280 8.180 -4.364 1.00 84.19 95 ARG A N 1
ATOM 762 C CA . ARG A 1 95 ? 8.648 6.903 -4.974 1.00 84.19 95 ARG A CA 1
ATOM 763 C C . ARG A 1 95 ? 9.641 6.224 -4.061 1.00 84.19 95 ARG A C 1
ATOM 765 O O . ARG A 1 95 ? 10.532 6.874 -3.522 1.00 84.19 95 ARG A O 1
ATOM 772 N N . ARG A 1 96 ? 9.470 4.922 -3.882 1.00 84.19 96 ARG A N 1
ATOM 773 C CA . ARG A 1 96 ? 10.292 4.144 -2.959 1.00 84.19 96 ARG A CA 1
ATOM 774 C C . ARG A 1 96 ? 10.912 2.956 -3.672 1.00 84.19 96 ARG A C 1
ATOM 776 O O . ARG A 1 96 ? 10.245 2.389 -4.539 1.00 84.19 96 ARG A O 1
ATOM 783 N N . PRO A 1 97 ? 12.143 2.569 -3.308 1.00 82.69 97 PRO A N 1
ATOM 784 C CA . PRO A 1 97 ? 12.763 1.376 -3.856 1.00 82.69 97 PRO A CA 1
ATOM 785 C C . PRO A 1 97 ? 11.904 0.150 -3.544 1.00 82.69 97 PRO A C 1
ATOM 787 O O . PRO A 1 97 ? 11.349 0.009 -2.452 1.00 82.69 97 PRO A O 1
ATOM 790 N N . LEU A 1 98 ? 11.748 -0.712 -4.540 1.00 79.75 98 LEU A N 1
ATOM 791 C CA . LEU A 1 98 ? 11.043 -1.975 -4.429 1.00 79.75 98 LEU A CA 1
ATOM 792 C C . LEU A 1 98 ? 12.045 -3.049 -4.007 1.00 79.75 98 LEU A C 1
ATOM 794 O O . LEU A 1 98 ? 12.817 -3.549 -4.824 1.00 79.75 98 LEU A O 1
ATOM 798 N N . ASP A 1 99 ? 11.995 -3.418 -2.730 1.00 68.38 99 ASP A N 1
ATOM 799 C CA . ASP A 1 99 ? 12.942 -4.384 -2.166 1.00 68.38 99 ASP A CA 1
ATOM 800 C C . ASP A 1 99 ? 12.421 -5.829 -2.213 1.00 68.38 99 ASP A C 1
ATOM 802 O O . ASP A 1 99 ? 13.189 -6.751 -2.487 1.00 68.38 99 ASP A O 1
ATOM 806 N N . HIS A 1 100 ? 11.122 -6.047 -1.959 1.00 69.69 100 HIS A N 1
ATOM 807 C CA . HIS A 1 100 ? 10.548 -7.394 -1.846 1.00 69.69 100 HIS A CA 1
ATOM 808 C C . HIS A 1 100 ? 9.128 -7.494 -2.416 1.00 69.69 100 HIS A C 1
ATOM 810 O O . HIS A 1 100 ? 8.200 -6.832 -1.943 1.00 69.69 100 HIS A O 1
ATOM 816 N N . LEU A 1 101 ? 8.932 -8.397 -3.379 1.00 74.75 101 LEU A N 1
ATOM 817 C CA . LEU A 1 101 ? 7.625 -8.745 -3.936 1.00 74.75 101 LEU A CA 1
ATOM 818 C C . LEU A 1 101 ? 7.204 -10.141 -3.465 1.00 74.75 101 LEU A C 1
ATOM 820 O O . LEU A 1 101 ? 8.015 -11.063 -3.452 1.00 74.75 101 LEU A O 1
ATOM 824 N N . HIS A 1 102 ? 5.944 -10.292 -3.048 1.00 69.25 102 HIS A N 1
ATOM 825 C CA . HIS A 1 102 ? 5.445 -11.531 -2.456 1.00 69.25 102 HIS A CA 1
ATOM 826 C C . HIS A 1 102 ? 4.121 -11.963 -3.091 1.00 69.25 102 HIS A C 1
ATOM 828 O O . HIS A 1 102 ? 3.164 -11.193 -3.187 1.00 69.25 102 HIS A O 1
ATOM 834 N N . PHE A 1 103 ? 4.027 -13.240 -3.453 1.00 66.00 103 PHE A N 1
ATOM 835 C CA . PHE A 1 103 ? 2.730 -13.859 -3.705 1.00 66.00 103 PHE A CA 1
ATOM 836 C C . PHE A 1 103 ? 2.039 -14.108 -2.365 1.00 66.00 103 PHE A C 1
ATOM 838 O O . PHE A 1 103 ? 2.614 -14.726 -1.469 1.00 66.00 103 PHE A O 1
ATOM 845 N N . PHE A 1 104 ? 0.829 -13.575 -2.216 1.00 65.31 104 PHE A N 1
ATOM 846 C CA . PHE A 1 104 ? 0.002 -13.814 -1.033 1.00 65.31 104 PHE A CA 1
ATOM 847 C C . PHE A 1 104 ? -0.783 -15.117 -1.146 1.00 65.31 104 PHE A C 1
ATOM 849 O O . PHE A 1 104 ? -0.966 -15.817 -0.154 1.00 65.31 104 PHE A O 1
ATOM 856 N N . ASP A 1 105 ? -1.222 -15.428 -2.360 1.00 68.50 105 ASP A N 1
ATOM 857 C CA . ASP A 1 105 ? -1.872 -16.668 -2.761 1.00 68.50 105 ASP A CA 1
ATOM 858 C C . ASP A 1 105 ? -1.709 -16.847 -4.284 1.00 68.50 105 ASP A C 1
ATOM 860 O O . ASP A 1 105 ? -1.085 -16.010 -4.948 1.00 68.50 105 ASP A O 1
ATOM 864 N N . ASP A 1 106 ? -2.286 -17.917 -4.836 1.00 59.97 106 ASP A N 1
ATOM 865 C CA . ASP A 1 106 ? -2.208 -18.274 -6.262 1.00 59.97 106 ASP A CA 1
ATOM 866 C C . ASP A 1 106 ? -2.812 -17.213 -7.207 1.00 59.97 106 ASP A C 1
ATOM 868 O O . ASP A 1 106 ? -2.662 -17.291 -8.429 1.00 59.97 106 ASP A O 1
ATOM 872 N N . HIS A 1 107 ? -3.535 -16.225 -6.674 1.00 63.19 107 HIS A N 1
ATOM 873 C CA . HIS A 1 107 ? -4.304 -15.247 -7.444 1.00 63.19 107 HIS A CA 1
ATOM 874 C C . HIS A 1 107 ? -4.032 -13.789 -7.040 1.00 63.19 107 HIS A C 1
ATOM 876 O O . HIS A 1 107 ? -4.500 -12.861 -7.708 1.00 63.19 107 HIS A O 1
ATOM 882 N N . THR A 1 108 ? -3.262 -13.565 -5.975 1.00 68.69 108 THR A N 1
ATOM 883 C CA . THR A 1 108 ? -3.060 -12.255 -5.364 1.00 68.69 108 THR A CA 1
ATOM 884 C C . THR A 1 108 ? -1.578 -11.958 -5.220 1.00 68.69 108 THR A C 1
ATOM 886 O O . THR A 1 108 ? -0.899 -12.420 -4.300 1.00 68.69 108 THR A O 1
ATOM 889 N N . LEU A 1 109 ? -1.090 -11.094 -6.108 1.00 76.50 109 LEU A N 1
ATOM 890 C CA . LEU A 1 109 ? 0.225 -10.486 -5.977 1.00 76.50 109 LEU A CA 1
ATOM 891 C C . LEU A 1 109 ? 0.137 -9.246 -5.078 1.00 76.50 109 LEU A C 1
ATOM 893 O O . LEU A 1 109 ? -0.678 -8.342 -5.316 1.00 76.50 109 LEU A O 1
ATOM 897 N N . ALA A 1 110 ? 0.985 -9.188 -4.053 1.00 79.88 110 ALA A N 1
ATOM 898 C CA . ALA A 1 110 ? 1.090 -8.030 -3.179 1.00 79.88 110 ALA A CA 1
ATOM 899 C C . ALA A 1 110 ? 2.550 -7.657 -2.930 1.00 79.88 110 ALA A C 1
ATOM 901 O O . ALA A 1 110 ? 3.449 -8.491 -2.868 1.00 79.88 110 ALA A O 1
ATOM 902 N N . LEU A 1 111 ? 2.789 -6.367 -2.756 1.00 82.12 111 LEU A N 1
ATOM 903 C CA . LEU A 1 111 ? 4.094 -5.865 -2.389 1.00 82.12 111 LEU A CA 1
ATOM 904 C C . LEU A 1 111 ? 4.225 -5.868 -0.869 1.00 82.12 111 LEU A C 1
ATOM 906 O O . LEU A 1 111 ? 3.358 -5.333 -0.167 1.00 82.12 111 LEU A O 1
ATOM 910 N N . GLN A 1 112 ? 5.309 -6.461 -0.373 1.00 82.50 112 GLN A N 1
ATOM 911 C CA . GLN A 1 112 ? 5.695 -6.298 1.017 1.00 82.50 112 GLN A CA 1
ATOM 912 C C . GLN A 1 112 ? 6.411 -4.961 1.150 1.00 82.50 112 GLN A C 1
ATOM 914 O O . GLN A 1 112 ? 7.479 -4.745 0.589 1.00 82.50 112 GLN A O 1
ATOM 919 N N . LEU A 1 113 ? 5.807 -4.057 1.906 1.00 78.25 113 LEU A N 1
ATOM 920 C CA . LEU A 1 113 ? 6.416 -2.790 2.249 1.00 78.25 113 LEU A CA 1
ATOM 921 C C . LEU A 1 113 ? 7.141 -2.970 3.578 1.00 78.25 113 LEU A C 1
ATOM 923 O O . LEU A 1 113 ? 6.506 -3.234 4.607 1.00 78.25 113 LEU A O 1
ATOM 927 N N . ASN A 1 114 ? 8.464 -2.821 3.560 1.00 66.69 114 ASN A N 1
ATOM 928 C CA . ASN A 1 114 ? 9.229 -2.716 4.792 1.00 66.69 114 ASN A CA 1
ATOM 929 C C . ASN A 1 114 ? 8.818 -1.416 5.489 1.00 66.69 114 ASN A C 1
ATOM 931 O O . ASN A 1 114 ? 9.084 -0.316 5.008 1.00 66.69 114 ASN A O 1
ATOM 935 N N . ALA A 1 115 ? 8.098 -1.555 6.598 1.00 58.97 115 ALA A N 1
ATOM 936 C CA . ALA A 1 115 ? 7.920 -0.468 7.540 1.00 58.97 115 ALA A CA 1
ATOM 937 C C . ALA A 1 115 ? 9.135 -0.451 8.476 1.00 58.97 115 ALA A C 1
ATOM 939 O O . ALA A 1 115 ? 9.682 -1.506 8.794 1.00 58.97 115 ALA A O 1
ATOM 940 N N . ASP A 1 116 ? 9.516 0.728 8.969 1.00 56.16 116 ASP A N 1
ATOM 941 C CA . ASP A 1 116 ? 10.619 0.902 9.935 1.00 56.16 116 ASP A CA 1
ATOM 942 C C . ASP A 1 116 ? 10.433 0.065 11.218 1.00 56.16 116 ASP A C 1
ATOM 944 O O . ASP A 1 116 ? 11.370 -0.208 11.966 1.00 56.16 116 ASP A O 1
ATOM 948 N N . ASN A 1 117 ? 9.200 -0.379 11.463 1.00 54.12 117 ASN A N 1
ATOM 949 C CA . ASN A 1 117 ? 8.832 -1.299 12.521 1.00 54.12 117 ASN A CA 1
ATOM 950 C C . ASN A 1 117 ? 8.839 -2.716 11.943 1.00 54.12 117 ASN A C 1
ATOM 952 O O . ASN A 1 117 ? 8.167 -2.941 10.946 1.00 54.12 117 ASN A O 1
ATOM 956 N N . HIS A 1 118 ? 9.530 -3.658 12.595 1.00 63.53 118 HIS A N 1
ATOM 957 C CA . HIS A 1 118 ? 9.775 -5.071 12.221 1.00 63.53 118 HIS A CA 1
ATOM 958 C C . HIS A 1 118 ? 8.586 -5.931 11.713 1.00 63.53 118 HIS A C 1
ATOM 960 O O . HIS A 1 118 ? 8.740 -7.135 11.507 1.00 63.53 118 HIS A O 1
ATOM 966 N N . HIS A 1 119 ? 7.396 -5.363 11.535 1.00 81.50 119 HIS A N 1
ATOM 96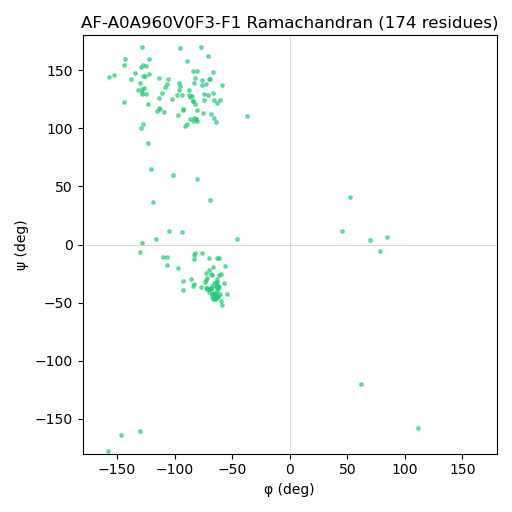7 C CA . HIS A 1 119 ? 6.231 -5.979 10.929 1.00 81.50 119 HIS A CA 1
ATOM 968 C C . HIS A 1 119 ? 5.904 -5.305 9.590 1.00 81.50 119 HIS A C 1
ATOM 970 O O . HIS A 1 119 ? 5.528 -4.129 9.569 1.00 81.50 119 HIS A O 1
ATOM 976 N N . PRO A 1 120 ? 5.980 -6.044 8.475 1.00 84.31 120 PRO A N 1
ATOM 977 C CA . PRO A 1 120 ? 5.725 -5.471 7.169 1.00 84.31 120 PRO A CA 1
ATOM 978 C C . PRO A 1 120 ? 4.271 -5.034 6.990 1.00 84.31 120 PRO A C 1
ATOM 980 O O . PRO A 1 120 ? 3.322 -5.661 7.487 1.00 84.31 120 PRO A O 1
ATOM 983 N N . LEU A 1 121 ? 4.106 -3.981 6.196 1.00 88.19 121 LEU A N 1
ATOM 984 C CA . LEU A 1 121 ? 2.829 -3.643 5.591 1.00 88.19 121 LEU A CA 1
ATOM 985 C C . LEU A 1 121 ? 2.719 -4.351 4.244 1.00 88.19 121 LEU A C 1
ATOM 987 O O . LEU A 1 121 ? 3.713 -4.722 3.628 1.00 88.19 121 LEU A O 1
ATOM 991 N N . TYR A 1 122 ? 1.491 -4.525 3.777 1.00 88.31 122 TYR A N 1
ATOM 992 C CA . TYR A 1 122 ? 1.230 -5.191 2.512 1.00 88.31 122 TYR A CA 1
ATOM 993 C C . TYR A 1 122 ? 0.360 -4.303 1.642 1.00 88.31 122 TYR A C 1
ATOM 995 O O . TYR A 1 122 ? -0.624 -3.728 2.118 1.00 88.31 122 TYR A O 1
ATOM 1003 N N . ALA A 1 123 ? 0.735 -4.190 0.374 1.00 90.56 123 ALA A N 1
ATOM 1004 C CA . ALA A 1 123 ? 0.043 -3.366 -0.597 1.00 90.56 123 ALA A CA 1
ATOM 1005 C C . ALA A 1 123 ? -0.359 -4.198 -1.810 1.00 90.56 123 ALA A C 1
ATOM 1007 O O . ALA A 1 123 ? 0.466 -4.880 -2.410 1.00 90.56 123 ALA A O 1
ATOM 1008 N N . ARG A 1 124 ? -1.626 -4.116 -2.209 1.00 90.75 124 ARG A N 1
ATOM 1009 C CA . ARG A 1 124 ? -2.094 -4.798 -3.418 1.00 90.75 124 ARG A CA 1
ATOM 1010 C C . ARG A 1 124 ? -1.566 -4.086 -4.655 1.00 90.75 124 ARG A C 1
ATOM 1012 O O . ARG A 1 124 ? -1.631 -2.858 -4.719 1.00 90.75 124 ARG A O 1
ATOM 1019 N N . LEU A 1 125 ? -1.127 -4.827 -5.665 1.00 89.44 125 LEU A N 1
ATOM 1020 C CA . LEU A 1 125 ? -0.803 -4.223 -6.954 1.00 89.44 125 LEU A CA 1
ATOM 1021 C C . LEU A 1 125 ? -2.096 -3.865 -7.697 1.00 89.44 125 LEU A C 1
ATOM 1023 O O . LEU A 1 125 ? -3.019 -4.671 -7.819 1.00 89.44 125 LEU A O 1
ATOM 1027 N N . SER A 1 126 ? -2.189 -2.625 -8.171 1.00 89.81 126 SER A N 1
ATOM 1028 C CA . SER A 1 126 ? -3.236 -2.231 -9.115 1.00 89.81 126 SER A CA 1
ATOM 1029 C C . SER A 1 126 ? -2.983 -2.856 -10.489 1.00 89.81 126 SER A C 1
ATOM 1031 O O . SER A 1 126 ? -1.856 -3.226 -10.804 1.00 89.81 126 SER A O 1
ATOM 1033 N N . GLY A 1 127 ? -4.005 -2.909 -11.349 1.00 85.88 127 GLY A N 1
ATOM 1034 C CA . GLY A 1 127 ? -3.818 -3.366 -12.732 1.00 85.88 127 GLY A CA 1
ATOM 1035 C C . GLY A 1 127 ? -2.767 -2.553 -13.501 1.00 85.88 127 GLY A C 1
ATOM 1036 O O . GLY A 1 127 ? -2.026 -3.118 -14.295 1.00 85.88 127 GLY A O 1
ATOM 1037 N N . LEU A 1 128 ? -2.645 -1.251 -13.210 1.00 87.81 128 LEU A N 1
ATOM 1038 C CA . LEU A 1 128 ? -1.603 -0.396 -13.787 1.00 87.81 128 LEU A CA 1
ATOM 1039 C C . LEU A 1 128 ? -0.208 -0.792 -13.298 1.00 87.81 128 LEU A C 1
ATOM 1041 O O . LEU A 1 128 ? 0.692 -0.943 -14.115 1.00 87.81 128 LEU A O 1
ATOM 1045 N N . ALA A 1 129 ? -0.047 -1.026 -11.994 1.00 88.94 129 ALA A N 1
ATOM 1046 C CA . ALA A 1 129 ? 1.217 -1.493 -11.428 1.00 88.94 129 ALA A CA 1
ATOM 1047 C C . ALA A 1 129 ? 1.609 -2.883 -11.947 1.00 88.94 129 ALA A C 1
ATOM 1049 O O . ALA A 1 129 ? 2.782 -3.133 -12.188 1.00 88.94 129 ALA A O 1
ATOM 1050 N N . MET A 1 130 ? 0.636 -3.777 -12.150 1.00 85.94 130 MET A N 1
ATOM 1051 C CA . MET A 1 130 ? 0.877 -5.087 -12.764 1.00 85.94 130 MET A CA 1
ATOM 1052 C C . MET A 1 130 ? 1.369 -4.944 -14.206 1.00 85.94 130 MET A C 1
ATOM 1054 O O . MET A 1 130 ? 2.335 -5.596 -14.589 1.00 85.94 130 MET A O 1
ATOM 1058 N N . ALA A 1 131 ? 0.725 -4.083 -14.997 1.00 84.00 131 ALA A N 1
ATOM 1059 C CA . ALA A 1 131 ? 1.114 -3.842 -16.382 1.00 84.00 131 ALA A CA 1
ATOM 1060 C C . ALA A 1 131 ? 2.498 -3.185 -16.487 1.00 84.00 131 ALA A C 1
ATOM 1062 O O . ALA A 1 131 ? 3.298 -3.576 -17.333 1.00 84.00 131 ALA A O 1
ATOM 1063 N N . SER A 1 132 ? 2.800 -2.214 -15.620 1.00 85.69 132 SER A N 1
ATOM 1064 C CA . SER A 1 132 ? 4.101 -1.545 -15.620 1.00 85.69 132 SER A CA 1
ATOM 1065 C C . SER A 1 132 ? 5.214 -2.470 -15.128 1.00 85.69 132 SER A C 1
ATOM 1067 O O . SER A 1 132 ? 6.290 -2.485 -15.717 1.00 85.69 132 SER A O 1
ATOM 1069 N N . LEU A 1 133 ? 4.936 -3.309 -14.122 1.00 85.12 133 LEU A N 1
ATOM 1070 C CA . LEU A 1 133 ? 5.850 -4.366 -13.702 1.00 85.12 133 LEU A CA 1
ATOM 1071 C C . LEU A 1 133 ? 6.135 -5.316 -14.864 1.00 85.12 133 LEU A C 1
ATOM 1073 O O . LEU A 1 133 ? 7.296 -5.497 -15.198 1.00 85.12 133 LEU A O 1
ATOM 1077 N N . ALA A 1 134 ? 5.103 -5.852 -15.522 1.00 81.06 134 ALA A N 1
ATOM 1078 C CA . ALA A 1 134 ? 5.271 -6.746 -16.668 1.00 81.06 134 ALA A CA 1
ATOM 1079 C C . ALA A 1 134 ? 6.133 -6.118 -17.776 1.00 81.06 134 ALA A C 1
ATOM 1081 O O . ALA A 1 134 ? 7.042 -6.770 -18.274 1.00 81.06 134 ALA A O 1
ATOM 1082 N N . ALA A 1 135 ? 5.928 -4.835 -18.091 1.00 79.56 135 ALA A N 1
ATOM 1083 C CA . ALA A 1 135 ? 6.758 -4.121 -19.061 1.00 79.56 135 ALA A CA 1
ATOM 1084 C C . ALA A 1 135 ? 8.233 -4.014 -18.627 1.00 79.56 135 ALA A C 1
ATOM 1086 O O . ALA A 1 135 ? 9.125 -4.136 -19.467 1.00 79.56 135 ALA A O 1
ATOM 1087 N N . CYS A 1 136 ? 8.501 -3.825 -17.329 1.00 79.38 136 CYS A N 1
ATOM 1088 C CA . CYS A 1 136 ? 9.866 -3.865 -16.797 1.00 79.38 136 CYS A CA 1
ATOM 1089 C C . CYS A 1 136 ? 10.498 -5.256 -16.976 1.00 79.38 136 CYS A C 1
ATOM 1091 O O . CYS A 1 136 ? 11.679 -5.339 -17.290 1.00 79.38 136 CYS A O 1
ATOM 1093 N N . LEU A 1 137 ? 9.719 -6.336 -16.836 1.00 73.75 137 LEU A N 1
ATOM 1094 C CA . LEU A 1 137 ? 10.209 -7.717 -16.991 1.00 73.75 137 LEU A CA 1
ATOM 1095 C C . LEU A 1 137 ? 10.402 -8.118 -18.455 1.00 73.75 137 LEU A C 1
ATOM 1097 O O . LEU A 1 137 ? 11.342 -8.830 -18.804 1.00 73.75 137 LEU A O 1
ATOM 1101 N N . ASP A 1 138 ? 9.530 -7.645 -19.341 1.00 67.25 138 ASP A N 1
ATOM 1102 C CA . ASP A 1 138 ? 9.657 -7.879 -20.779 1.00 67.25 138 ASP A CA 1
ATOM 1103 C C . ASP A 1 138 ? 10.898 -7.183 -21.353 1.00 67.25 138 ASP A C 1
ATOM 1105 O O . ASP A 1 138 ? 11.542 -7.711 -22.264 1.00 67.25 138 ASP A O 1
ATOM 1109 N N . PHE A 1 139 ? 11.270 -6.026 -20.793 1.00 58.97 139 PHE A N 1
ATOM 1110 C CA . PHE A 1 139 ? 12.524 -5.348 -21.113 1.00 58.97 139 PHE A CA 1
ATOM 1111 C C . PHE A 1 139 ? 13.753 -6.205 -20.758 1.00 58.97 139 PHE A C 1
ATOM 1113 O O . PHE A 1 139 ? 14.715 -6.224 -21.524 1.00 58.97 139 PHE A O 1
ATOM 1120 N N . GLU A 1 140 ? 13.709 -6.972 -19.663 1.00 54.59 140 GLU A N 1
ATOM 1121 C CA . GLU A 1 140 ? 14.782 -7.911 -19.295 1.00 54.59 140 GLU A CA 1
ATOM 1122 C C . GLU A 1 140 ? 14.862 -9.123 -20.226 1.00 54.59 140 GLU A C 1
ATOM 1124 O O . GLU A 1 140 ? 15.953 -9.593 -20.543 1.00 54.59 140 GLU A O 1
ATOM 1129 N N . THR A 1 141 ? 13.718 -9.647 -20.669 1.00 54.31 141 THR A N 1
ATOM 1130 C CA . THR A 1 141 ? 13.673 -10.907 -21.431 1.00 54.31 141 THR A CA 1
ATOM 1131 C C . THR A 1 141 ? 13.898 -10.725 -22.932 1.00 54.31 141 THR A C 1
ATOM 1133 O O . THR A 1 141 ? 14.438 -11.626 -23.572 1.00 54.31 141 THR A O 1
ATOM 1136 N N . ASN A 1 142 ? 13.527 -9.573 -23.505 1.00 50.19 142 ASN A N 1
ATOM 1137 C CA . ASN A 1 142 ? 13.587 -9.317 -24.953 1.00 50.19 142 ASN A CA 1
ATOM 1138 C C . ASN A 1 142 ? 14.558 -8.187 -25.360 1.00 50.19 142 ASN A C 1
ATOM 1140 O O . ASN A 1 142 ? 14.626 -7.827 -26.539 1.00 50.19 142 ASN A O 1
ATOM 1144 N N . GLY A 1 143 ? 15.315 -7.621 -24.413 1.00 49.50 143 GLY A N 1
ATOM 1145 C CA . GLY A 1 143 ? 16.314 -6.578 -24.656 1.00 49.50 143 GLY A CA 1
ATOM 1146 C C . GLY A 1 143 ? 17.480 -7.061 -25.526 1.00 49.50 143 GLY A C 1
ATOM 1147 O O . GLY A 1 143 ? 18.364 -7.791 -25.087 1.00 49.50 143 GLY A O 1
ATOM 1148 N N . ALA A 1 144 ? 17.489 -6.638 -26.788 1.00 40.28 144 ALA A N 1
ATOM 1149 C CA . ALA A 1 144 ? 18.538 -6.913 -27.761 1.00 40.28 144 ALA A CA 1
ATOM 1150 C C . ALA A 1 144 ? 19.882 -6.246 -27.396 1.00 40.28 144 ALA A C 1
ATOM 1152 O O . ALA A 1 144 ? 19.940 -5.028 -27.295 1.00 40.28 144 ALA A O 1
ATOM 1153 N N . ALA A 1 145 ? 20.956 -7.042 -27.298 1.00 40.50 145 ALA A N 1
ATOM 1154 C CA . ALA A 1 145 ? 22.370 -6.737 -27.611 1.00 40.50 145 ALA A CA 1
ATOM 1155 C C . ALA A 1 145 ? 23.029 -5.409 -27.140 1.00 40.50 145 ALA A C 1
ATOM 1157 O O . ALA A 1 145 ? 24.139 -5.108 -27.577 1.00 40.50 145 ALA A O 1
ATOM 1158 N N . GLY A 1 146 ? 22.412 -4.629 -26.256 1.00 37.88 146 GLY A N 1
ATOM 1159 C CA . GLY A 1 146 ? 23.006 -3.474 -25.583 1.00 37.88 146 GLY A CA 1
ATOM 1160 C C . GLY A 1 146 ? 23.191 -3.797 -24.108 1.00 37.88 146 GLY A C 1
ATOM 1161 O O . GLY A 1 146 ? 22.269 -4.313 -23.486 1.00 37.88 146 GLY A O 1
ATOM 1162 N N . GLU A 1 147 ? 24.391 -3.551 -23.585 1.00 39.19 147 GLU A N 1
ATOM 1163 C CA . GLU A 1 147 ? 24.832 -3.865 -22.221 1.00 39.19 147 GLU A CA 1
ATOM 1164 C C . GLU A 1 147 ? 23.727 -3.656 -21.174 1.00 39.19 147 GLU A C 1
ATOM 1166 O O . GLU A 1 147 ? 23.300 -2.535 -20.894 1.00 39.19 147 GLU A O 1
ATOM 1171 N N . MET A 1 148 ? 23.244 -4.773 -20.622 1.00 47.25 148 MET A N 1
ATOM 1172 C CA . MET A 1 148 ? 22.254 -4.768 -19.555 1.00 47.25 148 MET A CA 1
ATOM 1173 C C . MET A 1 148 ? 22.891 -4.259 -18.257 1.00 47.25 148 MET A C 1
ATOM 1175 O O . MET A 1 148 ? 24.008 -4.658 -17.918 1.00 47.25 148 MET A O 1
ATOM 1179 N N . PRO A 1 149 ? 22.156 -3.485 -17.459 1.00 43.22 149 PRO A N 1
ATOM 1180 C CA . PRO A 1 149 ? 22.495 -3.243 -16.072 1.00 43.22 149 PRO A CA 1
ATOM 1181 C C . PRO A 1 149 ? 21.949 -4.381 -15.213 1.00 43.22 149 PRO A C 1
ATOM 1183 O O . PRO A 1 149 ? 20.755 -4.673 -15.226 1.00 43.22 149 PRO A O 1
ATOM 1186 N N . CYS A 1 150 ? 22.820 -5.041 -14.460 1.00 43.28 150 CYS A N 1
ATOM 1187 C CA . CYS A 1 150 ? 22.413 -6.056 -13.502 1.00 43.28 150 CYS A CA 1
ATOM 1188 C C . CYS A 1 150 ? 21.481 -5.453 -12.436 1.00 43.28 150 CYS A C 1
ATOM 1190 O O . CYS A 1 150 ? 21.848 -4.503 -11.743 1.00 43.28 150 CYS A O 1
ATOM 1192 N N . LEU A 1 151 ? 20.282 -6.023 -12.273 1.00 46.16 151 LEU A N 1
ATOM 1193 C CA . LEU A 1 151 ? 19.504 -5.808 -11.056 1.00 46.16 151 LEU A CA 1
ATOM 1194 C C . LEU A 1 151 ? 20.302 -6.382 -9.884 1.00 46.16 151 LEU A C 1
ATOM 1196 O O . LEU A 1 151 ? 20.653 -7.557 -9.874 1.00 46.16 151 LEU A O 1
ATOM 1200 N N . VAL A 1 152 ? 20.620 -5.541 -8.903 1.00 41.59 152 VAL A N 1
ATOM 1201 C CA . VAL A 1 152 ? 21.567 -5.898 -7.832 1.00 41.59 152 VAL A CA 1
ATOM 1202 C C . VAL A 1 152 ? 20.900 -6.682 -6.699 1.00 41.59 152 VAL A C 1
ATOM 1204 O O . VAL A 1 152 ? 21.598 -7.256 -5.871 1.00 41.59 152 VAL A O 1
ATOM 1207 N N . ASN A 1 153 ? 19.565 -6.743 -6.640 1.00 48.97 153 ASN A N 1
ATOM 1208 C CA . ASN A 1 153 ? 18.875 -7.512 -5.608 1.00 48.97 153 ASN A CA 1
ATOM 1209 C C . ASN A 1 153 ? 18.708 -8.977 -6.060 1.00 48.97 153 ASN A C 1
ATOM 1211 O O . ASN A 1 153 ? 17.851 -9.238 -6.909 1.00 48.97 153 ASN A O 1
ATOM 1215 N N . PRO A 1 154 ? 19.454 -9.942 -5.482 1.00 43.47 154 PRO A N 1
ATOM 1216 C CA . PRO A 1 154 ? 19.384 -11.345 -5.888 1.00 43.47 154 PRO A CA 1
ATOM 1217 C C . PRO A 1 154 ? 18.000 -11.943 -5.638 1.00 43.47 154 PRO A C 1
ATOM 1219 O O . PRO A 1 154 ? 17.563 -12.800 -6.389 1.00 43.47 154 PRO A O 1
ATOM 1222 N N . GLN A 1 155 ? 17.269 -11.452 -4.629 1.00 45.78 155 GLN A N 1
ATOM 1223 C CA . GLN A 1 155 ? 15.905 -11.904 -4.352 1.00 45.78 155 GLN A CA 1
ATOM 1224 C C . GLN A 1 155 ? 14.923 -11.396 -5.403 1.00 45.78 155 GLN A C 1
ATOM 1226 O O . GLN A 1 155 ? 14.038 -12.144 -5.804 1.00 45.78 155 GLN A O 1
ATOM 1231 N N . THR A 1 156 ? 15.093 -10.158 -5.878 1.00 48.16 156 THR A N 1
ATOM 1232 C CA . THR A 1 156 ? 14.329 -9.645 -7.019 1.00 48.16 156 THR A CA 1
ATOM 1233 C C . THR A 1 156 ? 14.696 -10.435 -8.267 1.00 48.16 156 THR A C 1
ATOM 1235 O O . THR A 1 156 ? 13.804 -10.916 -8.939 1.00 48.16 156 THR A O 1
ATOM 1238 N N . GLN A 1 157 ? 15.976 -10.679 -8.540 1.00 51.28 157 GLN A N 1
ATOM 1239 C CA . GLN A 1 157 ? 16.416 -11.422 -9.722 1.00 51.28 157 GLN A CA 1
ATOM 1240 C C . GLN A 1 157 ? 15.937 -12.887 -9.735 1.00 51.28 157 GLN A C 1
ATOM 1242 O O . GLN A 1 157 ? 15.409 -13.348 -10.748 1.00 51.28 157 GLN A O 1
ATOM 1247 N N . ASP A 1 158 ? 16.036 -13.608 -8.615 1.00 50.59 158 ASP A N 1
ATOM 1248 C CA . ASP A 1 158 ? 15.515 -14.975 -8.462 1.00 50.59 158 ASP A CA 1
ATOM 1249 C C . ASP A 1 158 ? 13.988 -15.006 -8.610 1.00 50.59 158 ASP A C 1
ATOM 1251 O O . ASP A 1 158 ? 13.422 -15.880 -9.273 1.00 50.59 158 ASP A O 1
ATOM 1255 N N . PHE A 1 159 ? 13.311 -14.007 -8.044 1.00 51.66 159 PHE A N 1
ATOM 1256 C CA . PHE A 1 159 ? 11.869 -13.851 -8.152 1.00 51.66 159 PHE A CA 1
ATOM 1257 C C . PHE A 1 159 ? 11.431 -13.539 -9.592 1.00 51.66 159 PHE A C 1
ATOM 1259 O O . PHE A 1 159 ? 10.532 -14.201 -10.109 1.00 51.66 159 PHE A O 1
ATOM 1266 N N . LEU A 1 160 ? 12.089 -12.606 -10.282 1.00 52.03 160 LEU A N 1
ATOM 1267 C CA . LEU A 1 160 ? 11.818 -12.283 -11.684 1.00 52.03 160 LEU A CA 1
ATOM 1268 C C . LEU A 1 160 ? 12.106 -13.470 -12.598 1.00 52.03 160 LEU A C 1
ATOM 1270 O O . LEU A 1 160 ? 11.327 -13.732 -13.508 1.00 52.03 160 LEU A O 1
ATOM 1274 N N . THR A 1 161 ? 13.134 -14.262 -12.292 1.00 52.16 161 THR A N 1
ATOM 1275 C CA . THR A 1 161 ? 13.410 -15.528 -12.983 1.00 52.16 161 THR A CA 1
ATOM 1276 C C . THR A 1 161 ? 12.276 -16.537 -12.764 1.00 52.16 161 THR A C 1
ATOM 1278 O O . THR A 1 161 ? 11.822 -17.168 -13.716 1.00 52.16 161 THR A O 1
ATOM 1281 N N . SER A 1 162 ? 11.747 -16.660 -11.540 1.00 48.94 162 SER A N 1
ATOM 1282 C CA . SER A 1 162 ? 10.607 -17.546 -11.250 1.00 48.94 162 SER A CA 1
ATOM 1283 C C . SER A 1 162 ? 9.288 -17.081 -11.884 1.00 48.94 162 SER A C 1
ATOM 1285 O O . SER A 1 162 ? 8.546 -17.912 -12.407 1.00 48.94 162 SER A O 1
ATOM 1287 N N . ILE A 1 163 ? 9.026 -15.768 -11.932 1.00 49.56 163 ILE A N 1
ATOM 1288 C CA . ILE A 1 163 ? 7.897 -15.202 -12.678 1.00 49.56 163 ILE A CA 1
ATOM 1289 C C . ILE A 1 163 ? 8.089 -15.397 -14.178 1.00 49.56 163 ILE A C 1
ATOM 1291 O O . ILE A 1 163 ? 7.128 -15.763 -14.836 1.00 49.56 163 ILE A O 1
ATOM 1295 N N . ALA A 1 164 ? 9.284 -15.191 -14.733 1.00 48.69 164 ALA A N 1
ATOM 1296 C CA . ALA A 1 164 ? 9.554 -15.374 -16.161 1.00 48.69 164 ALA A CA 1
ATOM 1297 C C . ALA A 1 164 ? 9.381 -16.840 -16.607 1.00 48.69 164 ALA A C 1
ATOM 1299 O O . ALA A 1 164 ? 8.935 -17.115 -17.724 1.00 48.69 164 ALA A O 1
ATOM 1300 N N . LEU A 1 165 ? 9.700 -17.789 -15.721 1.00 45.16 165 LEU A N 1
ATOM 1301 C CA . LEU A 1 165 ? 9.455 -19.219 -15.921 1.00 45.16 165 LEU A CA 1
ATOM 1302 C C . LEU A 1 165 ? 7.956 -19.558 -15.866 1.00 45.16 165 LEU A C 1
ATOM 1304 O O . LEU A 1 165 ? 7.478 -20.320 -16.702 1.00 45.16 165 LEU A O 1
ATOM 1308 N N . GLN A 1 166 ? 7.197 -18.954 -14.946 1.00 42.94 166 GLN A N 1
ATOM 1309 C CA . GLN A 1 166 ? 5.737 -19.114 -14.880 1.00 42.94 166 GLN A CA 1
ATOM 1310 C C . GLN A 1 166 ? 5.003 -18.352 -15.997 1.00 42.94 166 GLN A C 1
ATOM 1312 O O . GLN A 1 166 ? 3.983 -18.809 -16.507 1.00 42.94 166 GLN A O 1
ATOM 1317 N N . SER A 1 167 ? 5.522 -17.206 -16.438 1.00 37.34 167 SER A N 1
ATOM 1318 C CA . SER A 1 167 ? 4.947 -16.414 -17.522 1.00 37.34 167 SER A CA 1
ATOM 1319 C C . SER A 1 167 ? 5.158 -17.075 -18.880 1.00 37.34 167 SER A C 1
ATOM 1321 O O . SER A 1 167 ? 4.323 -16.882 -19.758 1.00 37.34 167 SER A O 1
ATOM 1323 N N . HIS A 1 168 ? 6.177 -17.931 -19.043 1.00 34.50 168 HIS A N 1
ATOM 1324 C CA . HIS A 1 168 ? 6.264 -18.842 -20.186 1.00 34.50 168 HIS A CA 1
ATOM 1325 C C . HIS A 1 168 ? 5.097 -19.844 -20.216 1.00 34.50 168 HIS A C 1
ATOM 1327 O O . HIS A 1 168 ? 4.583 -20.115 -21.297 1.00 34.50 168 HIS A O 1
ATOM 1333 N N . GLU A 1 169 ? 4.599 -20.337 -19.077 1.00 29.56 169 GLU A N 1
ATOM 1334 C CA . GLU A 1 169 ? 3.378 -21.165 -19.051 1.00 29.56 169 GLU A CA 1
ATOM 1335 C C . GLU A 1 169 ? 2.103 -20.337 -19.304 1.00 29.56 169 GLU A C 1
ATOM 1337 O O . GLU A 1 169 ? 1.211 -20.780 -20.032 1.00 29.56 169 GLU A O 1
ATOM 1342 N N . ILE A 1 170 ? 2.030 -19.103 -18.792 1.00 29.38 170 ILE A N 1
ATOM 1343 C CA . ILE A 1 170 ? 0.868 -18.211 -18.977 1.00 29.38 170 ILE A CA 1
ATOM 1344 C C . ILE A 1 170 ? 0.782 -17.665 -20.420 1.00 29.38 170 ILE A C 1
ATOM 1346 O O . ILE A 1 170 ? -0.311 -17.567 -20.981 1.00 29.38 170 ILE A O 1
ATOM 1350 N N . LEU A 1 171 ? 1.912 -17.358 -21.069 1.00 26.81 171 LEU A N 1
ATOM 1351 C CA . LEU A 1 171 ? 1.965 -16.939 -22.479 1.00 26.81 171 LEU A CA 1
ATOM 1352 C C . LEU A 1 171 ? 1.674 -18.094 -23.447 1.00 26.81 171 LEU A C 1
ATOM 1354 O O . LEU A 1 171 ? 1.131 -17.850 -24.527 1.00 26.81 171 LEU A O 1
ATOM 1358 N N . VAL A 1 172 ? 1.977 -19.341 -23.070 1.00 28.55 172 VAL A N 1
ATOM 1359 C CA . VAL A 1 172 ? 1.632 -20.530 -23.870 1.00 28.55 172 VAL A CA 1
ATOM 1360 C C . VAL A 1 172 ? 0.128 -20.831 -23.804 1.00 28.55 172 VAL A C 1
ATOM 1362 O O . VAL A 1 172 ? -0.446 -21.250 -24.809 1.00 28.55 172 VAL A O 1
ATOM 1365 N N . TRP A 1 173 ? -0.553 -20.518 -22.696 1.00 22.70 173 TRP A N 1
ATOM 1366 C CA . TRP A 1 173 ? -2.010 -20.687 -22.583 1.00 22.70 173 TRP A CA 1
ATOM 1367 C C . TRP A 1 173 ? -2.832 -19.696 -23.429 1.00 22.70 173 TRP A C 1
ATOM 1369 O O . TRP 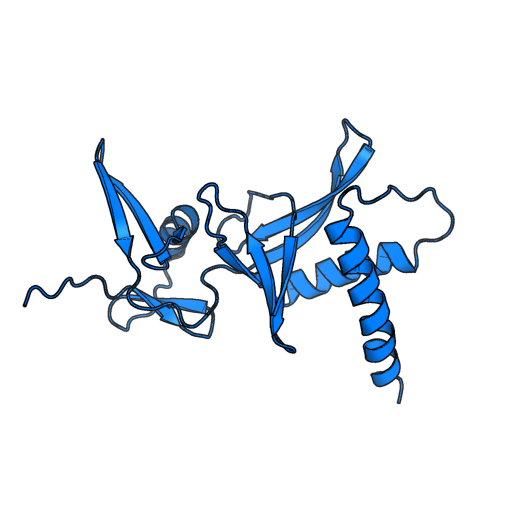A 1 173 ? -3.961 -20.000 -23.799 1.00 22.70 173 TRP A O 1
ATOM 1379 N N . ASN A 1 174 ? -2.265 -18.543 -23.802 1.00 25.44 174 ASN A N 1
ATOM 1380 C CA . ASN A 1 174 ? -2.936 -17.521 -24.624 1.00 25.44 174 ASN A CA 1
ATOM 1381 C C . ASN A 1 174 ? -2.666 -17.646 -26.140 1.00 25.44 174 ASN A C 1
ATOM 1383 O O . ASN A 1 174 ? -2.995 -16.741 -26.908 1.00 25.44 174 ASN A O 1
ATOM 1387 N N . ARG A 1 175 ? -2.062 -18.757 -26.588 1.00 28.89 175 ARG A N 1
ATOM 1388 C CA . ARG A 1 175 ? -1.856 -19.088 -28.014 1.00 28.89 175 ARG A CA 1
ATOM 1389 C C . ARG A 1 175 ? -2.556 -20.387 -28.443 1.00 28.89 175 ARG A C 1
ATOM 1391 O O . ARG A 1 175 ? -2.009 -21.127 -29.260 1.00 28.89 175 ARG A O 1
ATOM 1398 N N . SER A 1 176 ? -3.747 -20.653 -27.903 1.00 30.88 176 SER A N 1
ATOM 1399 C CA . SER A 1 176 ? -4.642 -21.731 -28.365 1.00 30.88 176 SER A CA 1
ATOM 1400 C C . SER A 1 176 ? -5.936 -21.161 -28.925 1.00 30.88 176 SER A C 1
ATOM 1402 O O . SER A 1 176 ? -6.538 -20.324 -28.220 1.00 30.88 176 SER A O 1
#